Protein AF-A0A2H1W579-F1 (afdb_monomer_lite)

Organism: Spodoptera frugiperda (NCBI:txid7108)

Secondary structure (DSSP, 8-state):
---------------------------PPP----SHHHH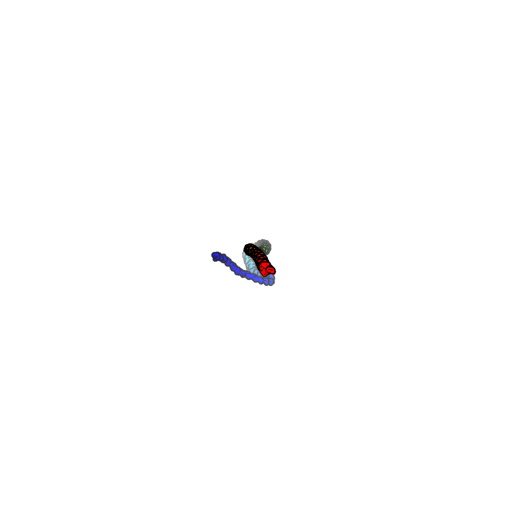HHHHHHHHHHHHHHHHHHT--SHHHHHHHHHHHHHHHHHHHHHHHHHHHHHHHHHHHHHHHHHHHHHHHHHHHHHHHHHHHHHHHHHHHHHHHHHHHHHHHHHHHHHHHHHHHHHHHHHHHHHHHHHHHHHHHHHHHHHHHHHHHHHHHHHHHHHHHHHHHHHHHHHHHHHHHHHHHHHHHHHHHHHHHHHHHHHHHHHHHHHHHHHHHHHHHHHHHHHHHHHHS--

Structure (mmCIF, N/CA/C/O backbone):
data_AF-A0A2H1W579-F1
#
_entry.id   AF-A0A2H1W579-F1
#
loop_
_atom_site.group_PDB
_atom_site.id
_atom_site.type_symbol
_atom_site.label_atom_id
_atom_site.label_alt_id
_atom_site.label_comp_id
_atom_site.label_asym_id
_atom_site.label_entity_id
_atom_site.label_seq_id
_atom_site.pdbx_PDB_ins_code
_atom_site.Cartn_x
_atom_site.Cartn_y
_atom_site.Cartn_z
_atom_site.occupancy
_atom_site.B_iso_or_equiv
_atom_site.auth_seq_id
_atom_site.auth_comp_id
_atom_site.auth_asym_id
_atom_site.auth_atom_id
_atom_site.pdbx_PDB_model_num
ATOM 1 N N . MET A 1 1 ? 5.895 -26.691 13.516 1.00 46.12 1 MET A N 1
ATOM 2 C CA . MET A 1 1 ? 5.766 -26.825 14.981 1.00 46.12 1 MET A CA 1
ATOM 3 C C . MET A 1 1 ? 4.616 -25.932 15.378 1.00 46.12 1 MET A C 1
ATOM 5 O O . MET A 1 1 ? 4.763 -24.720 15.393 1.00 46.12 1 MET A O 1
ATOM 9 N N . GLU A 1 2 ? 3.458 -26.553 15.526 1.00 40.16 2 GLU A N 1
ATOM 10 C CA . GLU A 1 2 ? 2.136 -25.946 15.650 1.00 40.16 2 GLU A CA 1
ATOM 11 C C . GLU A 1 2 ? 1.449 -26.709 16.790 1.00 40.16 2 GLU A C 1
ATOM 13 O O . GLU A 1 2 ? 1.439 -27.938 16.752 1.00 40.16 2 GLU A O 1
ATOM 18 N N . ALA A 1 3 ? 0.979 -26.003 17.820 1.00 37.59 3 ALA A N 1
ATOM 19 C CA . ALA A 1 3 ? 0.009 -26.454 18.830 1.00 37.59 3 ALA A CA 1
ATOM 20 C C . ALA A 1 3 ? -0.290 -25.231 19.723 1.00 37.59 3 ALA A C 1
ATOM 22 O O . ALA A 1 3 ? 0.596 -24.749 20.421 1.00 37.59 3 ALA A O 1
ATOM 23 N N . ALA A 1 4 ? -1.390 -24.511 19.501 1.00 37.22 4 ALA A N 1
ATOM 24 C CA . ALA A 1 4 ? -2.755 -24.826 19.939 1.00 37.22 4 ALA A CA 1
ATOM 25 C C . ALA A 1 4 ? -2.957 -24.551 21.442 1.00 37.22 4 ALA A C 1
ATOM 27 O O . ALA A 1 4 ? -2.645 -25.369 22.300 1.00 37.22 4 ALA A O 1
ATOM 28 N N . THR A 1 5 ? -3.491 -23.364 21.731 1.00 38.09 5 THR A N 1
ATOM 29 C CA . THR A 1 5 ? -4.162 -23.017 22.985 1.00 38.09 5 THR A CA 1
ATOM 30 C C . THR A 1 5 ? -5.629 -23.430 22.876 1.00 38.09 5 THR A C 1
ATOM 32 O O . THR A 1 5 ? -6.364 -22.849 22.076 1.00 38.09 5 THR A O 1
ATOM 35 N N . GLU A 1 6 ? -6.057 -24.405 23.672 1.00 39.19 6 GLU A N 1
ATOM 36 C CA . GLU A 1 6 ? -7.469 -24.644 23.976 1.00 39.19 6 GLU A CA 1
ATOM 37 C C . GLU A 1 6 ? -7.784 -23.976 25.312 1.00 39.19 6 GLU A C 1
ATOM 39 O O . GLU A 1 6 ? -7.191 -24.324 26.329 1.00 39.19 6 GLU A O 1
ATOM 44 N N . ASP A 1 7 ? -8.738 -23.047 25.323 1.00 37.66 7 ASP A N 1
ATOM 45 C CA . ASP A 1 7 ? -9.542 -22.843 26.520 1.00 37.66 7 ASP A CA 1
ATOM 46 C C . ASP A 1 7 ? -10.994 -22.590 26.116 1.00 37.66 7 ASP A C 1
ATOM 48 O O . ASP A 1 7 ? -11.330 -21.684 25.350 1.00 37.66 7 ASP A O 1
ATOM 52 N N . THR A 1 8 ? -11.837 -23.506 26.574 1.00 35.16 8 THR A N 1
ATOM 53 C CA . THR A 1 8 ? -13.248 -23.651 26.234 1.00 35.16 8 THR A CA 1
ATOM 54 C C . THR A 1 8 ? -14.057 -23.051 27.366 1.00 35.16 8 THR A C 1
ATOM 56 O O . THR A 1 8 ? -14.014 -23.588 28.469 1.00 35.16 8 THR A O 1
ATOM 59 N N . GLN A 1 9 ? -14.886 -22.036 27.110 1.00 36.66 9 GLN A N 1
ATOM 60 C CA . GLN A 1 9 ? -16.018 -21.756 27.993 1.00 36.66 9 GLN A CA 1
ATOM 61 C C . GLN A 1 9 ? -17.276 -21.376 27.212 1.00 36.66 9 GLN A C 1
ATOM 63 O O . GLN A 1 9 ? -17.307 -20.456 26.401 1.00 36.66 9 GLN A O 1
ATOM 68 N N . LYS A 1 10 ? -18.295 -22.197 27.474 1.00 36.81 10 LYS A N 1
ATOM 69 C CA . LYS A 1 10 ? -19.636 -22.238 26.905 1.00 36.81 10 LYS A CA 1
ATOM 70 C C . LYS A 1 10 ? -20.437 -20.997 27.294 1.00 36.81 10 LYS A C 1
ATOM 72 O O . LYS A 1 10 ? -20.625 -20.732 28.478 1.00 36.81 10 LYS A O 1
ATOM 77 N N . GLU A 1 11 ? -20.998 -20.327 26.295 1.00 32.47 11 GLU A N 1
ATOM 78 C CA . GLU A 1 11 ? -22.211 -19.532 26.456 1.00 32.47 11 GLU A CA 1
ATOM 79 C C . GLU A 1 11 ? -23.406 -20.474 26.632 1.00 32.47 11 GLU A C 1
ATOM 81 O O . GLU A 1 11 ? -23.672 -21.338 25.796 1.00 32.47 11 GLU A O 1
ATOM 86 N N . SER A 1 12 ? -24.154 -20.282 27.712 1.00 34.06 12 SER A N 1
ATOM 87 C CA . SER A 1 12 ? -25.539 -20.729 27.805 1.00 34.06 12 SER A CA 1
ATOM 88 C C . SER A 1 12 ? -26.385 -19.557 28.283 1.00 34.06 12 SER A C 1
ATOM 90 O O . SER A 1 12 ? -26.249 -19.063 29.399 1.00 34.06 12 SER A O 1
ATOM 92 N N . THR A 1 13 ? -27.209 -19.119 27.344 1.00 34.19 13 THR A N 1
ATOM 93 C CA . THR A 1 13 ? -28.259 -18.107 27.361 1.00 34.19 13 THR A CA 1
ATOM 94 C C . THR A 1 13 ? -29.230 -18.241 28.534 1.00 34.19 13 THR A C 1
ATOM 96 O O . THR A 1 13 ? -29.918 -19.255 28.645 1.00 34.19 13 THR A O 1
ATOM 99 N N . GLU A 1 14 ? -29.374 -17.180 29.333 1.00 31.66 14 GLU A N 1
ATOM 100 C CA . GLU A 1 14 ? -30.555 -16.972 30.174 1.00 31.66 14 GLU A CA 1
ATOM 101 C C . GLU A 1 14 ? -31.573 -16.088 29.447 1.00 31.66 14 GLU A C 1
ATOM 103 O O . GLU A 1 14 ? -31.332 -14.935 29.089 1.00 31.66 14 GLU A O 1
ATOM 108 N N . ASN A 1 15 ? -32.724 -16.705 29.218 1.00 33.88 15 ASN A N 1
ATOM 109 C CA . ASN A 1 15 ? -33.936 -16.165 28.641 1.00 33.88 15 ASN A CA 1
ATOM 110 C C . ASN A 1 15 ? -34.709 -15.425 29.748 1.00 33.88 15 ASN A C 1
ATOM 112 O O . ASN A 1 15 ? -35.209 -16.072 30.666 1.00 33.88 15 ASN A O 1
ATOM 116 N N . VAL A 1 16 ? -34.820 -14.092 29.687 1.00 34.09 16 VAL A N 1
ATOM 117 C CA . VAL A 1 16 ? -35.705 -13.332 30.589 1.00 34.09 16 VAL A CA 1
ATOM 118 C C . VAL A 1 16 ? -36.855 -12.750 29.784 1.00 34.09 16 VAL A C 1
ATOM 120 O O . VAL A 1 16 ? -36.764 -11.720 29.119 1.00 34.09 16 VAL A O 1
ATOM 123 N N . GLN A 1 17 ? -37.951 -13.489 29.859 1.00 34.62 17 GLN A N 1
ATOM 124 C CA . GLN A 1 17 ? -39.252 -13.176 29.312 1.00 34.62 17 GLN A CA 1
ATOM 125 C C . GLN A 1 17 ? -39.859 -12.007 30.097 1.00 34.62 17 GLN A C 1
ATOM 127 O O . GLN A 1 17 ? -40.017 -12.057 31.316 1.00 34.62 17 GLN A O 1
ATOM 132 N N . SER A 1 18 ? -40.175 -10.935 29.375 1.00 35.50 18 SER A N 1
ATOM 133 C CA . SER A 1 18 ? -40.941 -9.802 29.884 1.00 35.50 18 SER A CA 1
ATOM 134 C C . SER A 1 18 ? -42.389 -10.230 30.100 1.00 35.50 18 SER A C 1
ATOM 136 O O . SER A 1 18 ? -43.051 -10.607 29.138 1.00 35.50 18 SER A O 1
ATOM 138 N N . ASN A 1 19 ? -42.891 -10.128 31.331 1.00 31.34 19 ASN A N 1
ATOM 139 C CA . ASN A 1 19 ? -44.324 -10.165 31.611 1.00 31.34 19 ASN A CA 1
ATOM 140 C C . ASN A 1 19 ? -44.716 -8.926 32.418 1.00 31.34 19 ASN A C 1
ATOM 142 O O . ASN A 1 19 ? -44.477 -8.827 33.621 1.00 31.34 19 ASN A O 1
ATOM 146 N N . ASN A 1 20 ? -45.331 -7.983 31.705 1.00 34.28 20 ASN A N 1
ATOM 147 C CA . ASN A 1 20 ? -46.179 -6.948 32.269 1.00 34.28 20 ASN A CA 1
ATOM 148 C C . ASN A 1 20 ? -47.511 -7.581 32.675 1.00 34.28 20 ASN A C 1
ATOM 150 O O . ASN A 1 20 ? -48.227 -8.103 31.824 1.00 34.28 20 ASN A O 1
ATOM 154 N N . THR A 1 21 ? -47.884 -7.425 33.941 1.00 32.12 21 THR A N 1
ATOM 155 C CA . THR A 1 21 ? -49.283 -7.522 34.364 1.00 32.12 21 THR A CA 1
ATOM 156 C C . THR A 1 21 ? -49.550 -6.391 35.345 1.00 32.12 21 THR A C 1
ATOM 158 O O . THR A 1 21 ? -48.992 -6.350 36.439 1.00 32.12 21 THR A O 1
ATOM 161 N N . ALA A 1 22 ? -50.349 -5.429 34.888 1.00 37.47 22 ALA A N 1
ATOM 162 C CA . ALA A 1 22 ? -51.037 -4.455 35.719 1.00 37.47 22 ALA A CA 1
ATOM 163 C C . ALA A 1 22 ? -52.329 -5.080 36.267 1.00 37.47 22 ALA A C 1
ATOM 165 O O . ALA A 1 22 ? -52.840 -6.026 35.670 1.00 37.47 22 ALA A O 1
ATOM 166 N N . THR A 1 23 ? -52.872 -4.465 37.327 1.00 32.16 23 THR A N 1
ATOM 167 C CA . THR A 1 23 ? -54.010 -4.888 38.181 1.00 32.16 23 THR A CA 1
ATOM 168 C C . THR A 1 23 ? -53.565 -5.926 39.224 1.00 32.16 23 THR A C 1
ATOM 170 O O . THR A 1 23 ? -52.876 -6.873 38.890 1.00 32.16 23 THR A O 1
ATOM 173 N N . GLU A 1 24 ? -53.772 -5.771 40.532 1.00 31.27 24 GLU A N 1
ATOM 174 C CA . GLU A 1 24 ? -54.966 -5.302 41.229 1.00 31.27 24 GLU A CA 1
ATOM 175 C C . GLU A 1 24 ? -54.633 -5.017 42.715 1.00 31.27 24 GLU A C 1
ATOM 177 O O . GLU A 1 24 ? -53.752 -5.641 43.301 1.00 31.27 24 GLU A O 1
ATOM 182 N N . SER A 1 25 ? -55.353 -4.056 43.301 1.00 30.95 25 SER A N 1
ATOM 183 C CA . SER A 1 25 ? -55.754 -3.942 44.717 1.00 30.95 25 SER A CA 1
ATOM 184 C C . SER A 1 25 ? -54.823 -4.437 45.841 1.00 30.95 25 SER A C 1
ATOM 186 O O . SER A 1 25 ? -54.630 -5.626 46.081 1.00 30.95 25 SER A O 1
ATOM 188 N N . THR A 1 26 ? -54.422 -3.482 46.679 1.00 40.16 26 THR A N 1
ATOM 189 C CA . THR A 1 26 ? -54.069 -3.655 48.097 1.00 40.16 26 THR A CA 1
ATOM 190 C C . THR A 1 26 ? -54.918 -4.715 48.825 1.00 40.16 26 THR A C 1
ATOM 192 O O . THR A 1 26 ? -56.132 -4.521 48.934 1.00 40.16 26 THR A O 1
ATOM 195 N N . PRO A 1 27 ? -54.326 -5.758 49.441 1.00 35.12 27 PRO A N 1
ATOM 196 C CA . PRO A 1 27 ? -55.015 -6.545 50.447 1.00 35.12 27 PRO A CA 1
ATOM 197 C C . PRO A 1 27 ? -54.809 -5.886 51.812 1.00 35.12 27 PRO A C 1
ATOM 199 O O . PRO A 1 27 ? -53.825 -6.109 52.518 1.00 35.12 27 PRO A O 1
ATOM 202 N N . THR A 1 28 ? -55.772 -5.053 52.189 1.00 41.78 28 THR A N 1
ATOM 203 C CA . THR A 1 28 ? -56.072 -4.768 53.594 1.00 41.78 28 THR A CA 1
ATOM 204 C C . THR A 1 28 ? -56.441 -6.106 54.262 1.00 41.78 28 THR A C 1
ATOM 206 O O . THR A 1 28 ? -57.243 -6.850 53.697 1.00 41.78 28 THR A O 1
ATOM 209 N N . PRO A 1 29 ? -55.874 -6.473 55.425 1.00 43.50 29 PRO A N 1
ATOM 210 C CA . PRO A 1 29 ? -56.073 -7.806 55.996 1.00 43.50 29 PRO A CA 1
ATOM 211 C C . PRO A 1 29 ? -57.538 -8.029 56.427 1.00 43.50 29 PRO A C 1
ATOM 213 O O . PRO A 1 29 ? -58.103 -7.157 57.095 1.00 43.50 29 PRO A O 1
ATOM 216 N N . PRO A 1 30 ? -58.160 -9.189 56.123 1.00 40.03 30 PRO A N 1
ATOM 217 C CA . PRO A 1 30 ? -59.501 -9.509 56.601 1.00 40.03 30 PRO A CA 1
ATOM 218 C C . PRO A 1 30 ? -59.547 -9.645 58.128 1.00 40.03 30 PRO A C 1
ATOM 220 O O . PRO A 1 30 ? -58.931 -10.521 58.738 1.00 40.03 30 PRO A O 1
ATOM 223 N N . LEU A 1 31 ? -60.330 -8.768 58.753 1.00 50.97 31 LEU A N 1
ATOM 224 C CA . LEU A 1 31 ? -60.750 -8.831 60.149 1.00 50.97 31 LEU A CA 1
ATOM 225 C C . LEU A 1 31 ? -61.794 -9.946 60.350 1.00 50.97 31 LEU A C 1
ATOM 227 O O . LEU A 1 31 ? -62.951 -9.659 60.635 1.00 50.97 31 LEU A O 1
ATOM 231 N N . GLU A 1 32 ? -61.404 -11.217 60.277 1.00 49.41 32 GLU A N 1
ATOM 232 C CA . GLU A 1 32 ? -62.298 -12.340 60.614 1.00 49.41 32 GLU A CA 1
ATOM 233 C C . GLU A 1 32 ? -61.685 -13.307 61.634 1.00 49.41 32 GLU A C 1
ATOM 235 O O . GLU A 1 32 ? -61.516 -14.491 61.389 1.00 49.41 32 GLU A O 1
ATOM 240 N N . VAL A 1 33 ? -61.393 -12.823 62.848 1.00 49.56 33 VAL A N 1
ATOM 241 C CA . VAL A 1 33 ? -61.229 -13.700 64.028 1.00 49.56 33 VAL A CA 1
ATOM 242 C C . VAL A 1 33 ? -61.759 -12.999 65.285 1.00 49.56 33 VAL A C 1
ATOM 244 O O . VAL A 1 33 ? -60.993 -12.556 66.143 1.00 49.56 33 VAL A O 1
ATOM 247 N N . LYS A 1 34 ? -63.084 -12.842 65.423 1.00 51.97 34 LYS A N 1
ATOM 248 C CA . LYS A 1 34 ? -63.678 -12.249 66.648 1.00 51.97 34 LYS A CA 1
ATOM 249 C C . LYS A 1 34 ? -64.779 -13.056 67.343 1.00 51.97 34 LYS A C 1
ATOM 251 O O . LYS A 1 34 ? -65.056 -12.744 68.498 1.00 51.97 34 LYS A O 1
ATOM 256 N N . LYS A 1 35 ? -65.358 -14.105 66.738 1.00 50.53 35 LYS A N 1
ATOM 257 C CA . LYS A 1 35 ? -66.406 -14.905 67.412 1.00 50.53 35 LYS A CA 1
ATOM 258 C C . LYS A 1 35 ? -65.844 -15.943 68.401 1.00 50.53 35 LYS A C 1
ATOM 260 O O . LYS A 1 35 ? -66.185 -15.873 69.575 1.00 50.53 35 LYS A O 1
ATOM 265 N N . GLY A 1 36 ? -64.899 -16.802 68.001 1.00 54.28 36 GLY A N 1
ATOM 266 C CA . GLY A 1 36 ? -64.360 -17.855 68.890 1.00 54.28 36 GLY A CA 1
ATOM 267 C C . GLY A 1 36 ? -63.570 -17.343 70.108 1.00 54.28 36 GLY A C 1
ATOM 268 O O . GLY A 1 36 ? -63.693 -17.867 71.207 1.00 54.28 36 GLY A O 1
ATOM 269 N N . LYS A 1 37 ? -62.820 -16.244 69.954 1.00 54.03 37 LYS A N 1
ATOM 270 C CA . LYS A 1 37 ? -62.030 -15.628 71.041 1.00 54.03 37 LYS A CA 1
ATOM 271 C C . LYS A 1 37 ? -62.859 -14.870 72.087 1.00 54.03 37 LYS A C 1
ATOM 273 O O . LYS A 1 37 ? -62.289 -14.456 73.097 1.00 54.03 37 LYS A O 1
ATOM 278 N N . ARG A 1 38 ? -64.134 -14.576 71.808 1.00 57.16 38 ARG A N 1
ATOM 279 C CA . ARG A 1 38 ? -65.041 -13.896 72.751 1.00 57.16 38 ARG A CA 1
ATOM 280 C C . ARG A 1 38 ? -65.726 -14.897 73.670 1.00 57.16 38 ARG A C 1
ATOM 282 O O . ARG A 1 38 ? -65.760 -14.659 74.868 1.00 57.16 38 ARG A O 1
ATOM 289 N N . ASP A 1 39 ? -66.192 -16.008 73.110 1.00 61.81 39 ASP A N 1
ATOM 290 C CA . ASP A 1 39 ? -66.865 -17.072 73.861 1.00 61.81 39 ASP A CA 1
ATOM 291 C C . ASP A 1 39 ? -65.900 -17.748 74.860 1.00 61.81 39 ASP A C 1
ATOM 293 O O . ASP A 1 39 ? -66.201 -17.882 76.042 1.00 61.81 39 ASP A O 1
ATOM 297 N N . ASP A 1 40 ? -64.660 -18.029 74.439 1.00 66.94 40 ASP A N 1
ATOM 298 C CA . ASP A 1 40 ? -63.615 -18.589 75.316 1.00 66.94 40 ASP A CA 1
ATOM 299 C C . ASP A 1 40 ? -63.177 -17.628 76.444 1.00 66.94 40 ASP A C 1
ATOM 301 O O . ASP A 1 40 ? -62.897 -18.041 77.569 1.00 66.94 40 ASP A O 1
ATOM 305 N N . ARG A 1 41 ? -63.187 -16.313 76.179 1.00 68.25 41 ARG A N 1
ATOM 306 C CA . ARG A 1 41 ? -62.942 -15.295 77.214 1.00 68.25 41 ARG A CA 1
ATOM 307 C C . ARG A 1 41 ? -64.085 -15.220 78.219 1.00 68.25 41 ARG A C 1
ATOM 309 O O . ARG A 1 41 ? -63.810 -15.272 79.409 1.00 68.25 41 ARG A O 1
ATOM 316 N N . SER A 1 42 ? -65.330 -15.209 77.744 1.00 71.69 42 SER A N 1
ATOM 317 C CA . SER A 1 42 ? -66.521 -15.208 78.602 1.00 71.69 42 SER A CA 1
ATOM 318 C C . SER A 1 42 ? -66.524 -16.408 79.547 1.00 71.69 42 SER A C 1
ATOM 320 O O . SER A 1 42 ? -66.643 -16.239 80.752 1.00 71.69 42 SER A O 1
ATOM 322 N N . ARG A 1 43 ? -66.259 -17.616 79.029 1.00 76.00 43 ARG A N 1
ATOM 323 C CA . ARG A 1 43 ? -66.186 -18.837 79.850 1.00 76.00 43 ARG A CA 1
ATOM 324 C C . ARG A 1 43 ? -65.065 -18.804 80.890 1.00 76.00 43 ARG A C 1
ATOM 326 O O . ARG A 1 43 ? -65.182 -19.428 81.944 1.00 76.00 43 ARG A O 1
ATOM 333 N N . ARG A 1 44 ? -63.947 -18.138 80.595 1.00 76.06 44 ARG A N 1
ATOM 334 C CA . ARG A 1 44 ? -62.834 -17.967 81.540 1.00 76.06 44 ARG A CA 1
ATOM 335 C C . ARG A 1 44 ? -63.165 -16.931 82.611 1.00 76.06 44 ARG A C 1
ATOM 337 O O . ARG A 1 44 ? -62.840 -17.154 83.774 1.00 76.06 44 ARG A O 1
ATOM 344 N N . ASP A 1 45 ? -63.822 -15.846 82.221 1.00 81.06 45 ASP A N 1
ATOM 345 C CA . ASP A 1 45 ? -64.301 -14.808 83.129 1.00 81.06 45 ASP A CA 1
ATOM 346 C C . ASP A 1 45 ? -65.356 -15.386 84.087 1.00 81.06 45 ASP A C 1
ATOM 348 O O . ASP A 1 45 ? -65.228 -15.210 85.297 1.00 81.06 45 ASP A O 1
ATOM 352 N N . ASP A 1 46 ? -66.285 -16.206 83.587 1.00 83.75 46 ASP A N 1
ATOM 353 C CA . ASP A 1 46 ? -67.291 -16.913 84.394 1.00 83.75 46 ASP A CA 1
ATOM 354 C C . ASP A 1 46 ? -66.648 -17.856 85.427 1.00 83.75 46 ASP A C 1
ATOM 356 O O . ASP A 1 46 ? -67.007 -17.837 86.606 1.00 83.75 46 ASP A O 1
ATOM 360 N N . LYS A 1 47 ? -65.629 -18.631 85.027 1.00 87.50 47 LYS A N 1
ATOM 361 C CA . LYS A 1 47 ? -64.862 -19.495 85.948 1.00 87.50 47 LYS A CA 1
ATOM 362 C C . LYS A 1 47 ? -64.105 -18.697 87.013 1.00 87.50 47 LYS A C 1
ATOM 364 O O . LYS A 1 47 ? -64.046 -19.117 88.168 1.00 87.50 47 LYS A O 1
ATOM 369 N N . ASN A 1 48 ? -63.527 -17.555 86.641 1.00 85.62 48 ASN A N 1
ATOM 370 C CA . ASN A 1 48 ? -62.819 -16.678 87.575 1.00 85.62 48 ASN A CA 1
ATOM 371 C C . ASN A 1 48 ? -63.785 -16.043 88.589 1.00 85.62 48 ASN A C 1
ATOM 373 O O . ASN A 1 48 ? -63.456 -15.947 89.773 1.00 85.62 48 ASN A O 1
ATOM 377 N N . VAL A 1 49 ? -64.981 -15.647 88.140 1.00 85.62 49 VAL A N 1
ATOM 378 C CA . VAL A 1 49 ? -66.055 -15.130 88.998 1.00 85.62 49 VAL A CA 1
ATOM 379 C C . VAL A 1 49 ? -66.533 -16.215 89.961 1.00 85.62 49 VAL A C 1
ATOM 381 O O . VAL A 1 49 ? -66.611 -15.967 91.164 1.00 85.62 49 VAL A O 1
ATOM 384 N N . GLU A 1 50 ? -66.770 -17.436 89.478 1.00 87.56 50 GLU A N 1
ATOM 385 C CA . GLU A 1 50 ? -67.182 -18.562 90.322 1.00 87.56 50 GLU A CA 1
ATOM 386 C C . GLU A 1 50 ? -66.126 -18.895 91.394 1.00 87.56 50 GLU A C 1
ATOM 388 O O . GLU A 1 50 ? -66.457 -19.102 92.564 1.00 87.56 50 GLU A O 1
ATOM 393 N N . GLN A 1 51 ? -64.840 -18.891 91.028 1.00 87.12 51 GLN A N 1
ATOM 394 C CA . GLN A 1 51 ? -63.735 -19.101 91.965 1.00 87.12 51 GLN A CA 1
ATOM 395 C C . GLN A 1 51 ? -63.651 -17.987 93.020 1.00 87.12 51 GLN A C 1
ATOM 397 O O . GLN A 1 51 ? -63.444 -18.272 94.200 1.00 87.12 51 GLN A O 1
ATOM 402 N N . PHE A 1 52 ? -63.849 -16.728 92.623 1.00 88.31 52 PHE A N 1
ATOM 403 C CA . PHE A 1 52 ? -63.844 -15.597 93.548 1.00 88.31 52 PHE A CA 1
ATOM 404 C C . PHE A 1 52 ? -65.023 -15.646 94.530 1.00 88.31 52 PHE A C 1
ATOM 406 O O . PHE A 1 52 ? -64.833 -15.454 95.732 1.00 88.31 52 PHE A O 1
ATOM 413 N N . MET A 1 53 ? -66.219 -15.992 94.046 1.00 88.31 53 MET A N 1
ATOM 414 C CA . MET A 1 53 ? -67.408 -16.174 94.883 1.00 88.31 53 MET A CA 1
ATOM 415 C C . MET A 1 53 ? -67.230 -17.311 95.898 1.00 88.31 53 MET A C 1
ATOM 417 O O . MET A 1 53 ? -67.608 -17.158 97.060 1.00 88.31 53 MET A O 1
ATOM 421 N N . LYS A 1 54 ? -66.581 -18.422 95.512 1.00 88.31 54 LYS A N 1
ATOM 422 C CA . LYS A 1 54 ? -66.208 -19.504 96.445 1.00 88.31 54 LYS A CA 1
ATOM 423 C C . LYS A 1 54 ? -65.280 -19.007 97.561 1.00 88.31 54 LYS A C 1
ATOM 425 O O . LYS A 1 54 ? -65.529 -19.319 98.722 1.00 88.31 54 LYS A O 1
ATOM 430 N N . SER A 1 55 ? -64.273 -18.187 97.243 1.00 86.69 55 SER A N 1
ATOM 431 C CA . SER A 1 55 ? -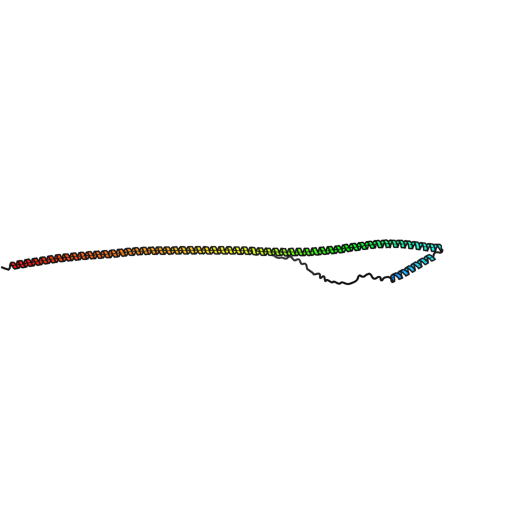63.377 -17.581 98.244 1.00 86.69 55 SER A CA 1
ATOM 432 C C . SER A 1 55 ? -64.058 -16.548 99.150 1.00 86.69 55 SER A C 1
ATOM 434 O O . SER A 1 55 ? -63.632 -16.363 100.285 1.00 86.69 55 SER A O 1
ATOM 436 N N . LEU A 1 56 ? -65.110 -15.870 98.682 1.00 85.75 56 LEU A N 1
ATOM 437 C CA . LEU A 1 56 ? -65.900 -14.951 99.512 1.00 85.75 56 LEU A CA 1
ATOM 438 C C . LEU A 1 56 ? -66.818 -15.695 100.487 1.00 85.75 56 LEU A C 1
ATOM 440 O O . LEU A 1 56 ? -67.006 -15.250 101.617 1.00 85.75 56 LEU A O 1
ATOM 444 N N . ASN A 1 57 ? -67.381 -16.830 100.072 1.00 86.62 57 ASN A N 1
ATOM 445 C CA . ASN A 1 57 ? -68.276 -17.634 100.906 1.00 86.62 57 ASN A CA 1
ATOM 446 C C . ASN A 1 57 ? -67.560 -18.337 102.070 1.00 86.62 57 ASN A C 1
ATOM 448 O O . ASN A 1 57 ? -68.206 -18.635 103.069 1.00 86.62 57 ASN A O 1
ATOM 452 N N . SER A 1 58 ? -66.243 -18.553 101.978 1.00 83.50 58 SER A N 1
ATOM 453 C CA . SER A 1 58 ? -65.426 -19.119 103.062 1.00 83.50 58 SER A CA 1
ATOM 454 C C . SER A 1 58 ? -65.055 -18.121 104.167 1.00 83.50 58 SER A C 1
ATOM 456 O O . SER A 1 58 ? -64.395 -18.499 105.129 1.00 83.50 58 SER A O 1
ATOM 458 N N . VAL A 1 59 ? -65.441 -16.849 104.034 1.00 86.19 59 VAL A N 1
ATOM 459 C CA . VAL A 1 59 ? -65.153 -15.797 105.017 1.00 86.19 59 VAL A CA 1
ATOM 460 C C . VAL A 1 59 ? -66.394 -15.572 105.897 1.00 86.19 59 VAL A C 1
ATOM 462 O O . VAL A 1 59 ? -67.470 -15.323 105.351 1.00 86.19 59 VAL A O 1
ATOM 465 N N . PRO A 1 60 ? -66.302 -15.671 107.235 1.00 77.50 60 PRO A N 1
ATOM 466 C CA . PRO A 1 60 ? -67.476 -15.702 108.111 1.00 77.50 60 PRO A CA 1
ATOM 467 C C . PRO A 1 60 ? -68.084 -14.321 108.393 1.00 77.50 60 PRO A C 1
ATOM 469 O O . PRO A 1 60 ? -69.295 -14.228 108.592 1.00 77.50 60 PRO A O 1
ATOM 472 N N . THR A 1 61 ? -67.290 -13.245 108.378 1.00 86.75 61 THR A N 1
ATOM 473 C CA . THR A 1 61 ? -67.770 -11.894 108.712 1.00 86.75 61 THR A CA 1
ATOM 474 C C . THR A 1 61 ? -67.961 -11.014 107.474 1.00 86.75 61 THR A C 1
ATOM 476 O O . THR A 1 61 ? -67.235 -11.112 106.481 1.00 86.75 61 THR A O 1
ATOM 479 N N . LEU A 1 62 ? -68.961 -10.127 107.519 1.00 84.50 62 LEU A N 1
ATOM 480 C CA . LEU A 1 62 ? -69.245 -9.194 106.423 1.00 84.50 62 LEU A CA 1
ATOM 481 C C . LEU A 1 62 ? -68.080 -8.215 106.190 1.00 84.50 62 LEU A C 1
ATOM 483 O O . LEU A 1 62 ? -67.772 -7.873 105.049 1.00 84.50 62 LEU A O 1
ATOM 487 N N . GLU A 1 63 ? -67.408 -7.810 107.266 1.00 85.38 63 GLU A N 1
ATOM 488 C CA . GLU A 1 63 ? -66.286 -6.872 107.238 1.00 85.38 63 GLU A CA 1
ATOM 489 C C . GLU A 1 63 ? -65.040 -7.471 106.561 1.00 85.38 63 GLU A C 1
ATOM 491 O O . GLU A 1 63 ? -64.406 -6.824 105.724 1.00 85.38 63 GLU A O 1
ATOM 496 N N . GLU A 1 64 ? -64.740 -8.750 106.804 1.00 85.94 64 GLU A N 1
ATOM 497 C CA . GLU A 1 64 ? -63.651 -9.455 106.119 1.00 85.94 64 GLU A CA 1
ATOM 498 C C . GLU A 1 64 ? -63.971 -9.736 104.640 1.00 85.94 64 GLU A C 1
ATOM 500 O O . GLU A 1 64 ? -63.075 -9.636 103.795 1.00 85.94 64 GLU A O 1
ATOM 505 N N . LYS A 1 65 ? -65.237 -10.029 104.288 1.00 88.06 65 LYS A N 1
ATOM 506 C CA . LYS A 1 65 ? -65.671 -10.152 102.879 1.00 88.06 65 LYS A CA 1
ATOM 507 C C . LYS A 1 65 ? -65.460 -8.841 102.128 1.00 88.06 65 LYS A C 1
ATOM 509 O O . LYS A 1 65 ? -64.897 -8.849 101.032 1.00 88.06 65 LYS A O 1
ATOM 514 N N . LEU A 1 66 ? -65.857 -7.718 102.731 1.00 88.69 66 LEU A N 1
ATOM 515 C CA . LEU A 1 66 ? -65.638 -6.384 102.172 1.00 88.69 66 LEU A CA 1
ATOM 516 C C . LEU A 1 66 ? -64.139 -6.089 102.016 1.00 88.69 66 LEU A C 1
ATOM 518 O O . LEU A 1 66 ? -63.707 -5.655 100.950 1.00 88.69 66 LEU A O 1
ATOM 522 N N . SER A 1 67 ? -63.327 -6.407 103.030 1.00 89.38 67 SER A N 1
ATOM 523 C CA . SER A 1 67 ? -61.865 -6.274 102.972 1.00 89.38 67 SER A CA 1
ATOM 524 C C . SER A 1 67 ? -61.251 -7.077 101.817 1.00 89.38 67 SER A C 1
ATOM 526 O O . SER A 1 67 ? -60.390 -6.569 101.095 1.00 89.38 67 SER A O 1
ATOM 528 N N . LEU A 1 68 ? -61.714 -8.311 101.584 1.00 90.31 68 LEU A N 1
ATOM 529 C CA . LEU A 1 68 ? -61.236 -9.160 100.490 1.00 90.31 68 LEU A CA 1
ATOM 530 C C . LEU A 1 68 ? -61.611 -8.601 99.107 1.00 90.31 68 LEU A C 1
ATOM 532 O O . LEU A 1 68 ? -60.763 -8.593 98.209 1.00 90.31 68 LEU A O 1
ATOM 536 N N . VAL A 1 69 ? -62.838 -8.089 98.941 1.00 91.00 69 VAL A N 1
ATOM 537 C CA . VAL A 1 69 ? -63.273 -7.399 97.711 1.00 91.00 69 VAL A CA 1
ATOM 538 C C . VAL A 1 69 ? -62.423 -6.154 97.465 1.00 91.00 69 VAL A C 1
ATOM 540 O O . VAL A 1 69 ? -61.878 -6.000 96.372 1.00 91.00 69 VAL A O 1
ATOM 543 N N . CYS A 1 70 ? -62.230 -5.310 98.480 1.00 92.19 70 CYS A N 1
ATOM 544 C CA . CYS A 1 70 ? -61.388 -4.117 98.384 1.00 92.19 70 CYS A CA 1
ATOM 545 C C . CYS A 1 70 ? -59.943 -4.469 97.995 1.00 92.19 70 CYS A C 1
ATOM 547 O O . CYS A 1 70 ? -59.390 -3.856 97.084 1.00 92.19 70 CYS A O 1
ATOM 549 N N . LYS A 1 71 ? -59.343 -5.504 98.603 1.00 93.50 71 LYS A N 1
ATOM 550 C CA . LYS A 1 71 ? -57.993 -5.984 98.249 1.00 93.50 71 LYS A CA 1
ATOM 551 C C . LYS A 1 71 ? -57.904 -6.449 96.794 1.00 93.50 71 LYS A C 1
ATOM 553 O O . LYS A 1 71 ? -56.954 -6.096 96.100 1.00 93.50 71 LYS A O 1
ATOM 558 N N . LYS A 1 72 ? -58.885 -7.218 96.307 1.00 92.25 72 LYS A N 1
ATOM 559 C CA . LYS A 1 72 ? -58.916 -7.673 94.905 1.00 92.25 72 LYS A CA 1
ATOM 560 C C . LYS A 1 72 ? -59.146 -6.533 93.919 1.00 92.25 72 LYS A C 1
ATOM 562 O O . LYS A 1 72 ? -58.523 -6.531 92.856 1.00 92.25 72 LYS A O 1
ATOM 567 N N . TYR A 1 73 ? -59.980 -5.560 94.272 1.00 93.38 73 TYR A N 1
ATOM 568 C CA . TYR A 1 73 ? -60.179 -4.357 93.472 1.00 93.38 73 TYR A CA 1
ATOM 569 C C . TYR A 1 73 ? -58.883 -3.545 93.353 1.00 93.38 73 TYR A C 1
ATOM 571 O O . TYR A 1 73 ? -58.473 -3.226 92.239 1.00 93.38 73 TYR A O 1
ATOM 579 N N . VAL A 1 74 ? -58.192 -3.291 94.471 1.00 95.19 74 VAL A N 1
ATOM 580 C CA . VAL A 1 74 ? -56.899 -2.581 94.484 1.00 95.19 74 VAL A CA 1
ATOM 581 C C . VAL A 1 74 ? -55.853 -3.326 93.651 1.00 95.19 74 VAL A C 1
ATOM 583 O O . VAL A 1 74 ? -55.229 -2.718 92.785 1.00 95.19 74 VAL A O 1
ATOM 586 N N . GLN A 1 75 ? -55.728 -4.647 93.822 1.00 94.50 75 GLN A N 1
ATOM 587 C CA . GLN A 1 75 ? -54.816 -5.472 93.022 1.00 94.50 75 GLN A CA 1
ATOM 588 C C . GLN A 1 75 ? -55.107 -5.359 91.516 1.00 94.50 75 GLN A C 1
ATOM 590 O O . GLN A 1 75 ? -54.198 -5.147 90.717 1.00 94.50 75 GLN A O 1
ATOM 595 N N . THR A 1 76 ? -56.382 -5.447 91.126 1.00 93.06 76 THR A N 1
ATOM 596 C CA . THR A 1 76 ? -56.804 -5.335 89.720 1.00 93.06 76 THR A CA 1
ATOM 597 C C . THR A 1 76 ? -56.541 -3.934 89.166 1.00 93.06 76 THR A C 1
ATOM 599 O O . THR A 1 76 ? -56.113 -3.788 88.022 1.00 93.06 76 THR A O 1
ATOM 602 N N . ALA A 1 77 ? -56.764 -2.889 89.967 1.00 95.12 77 ALA A N 1
ATOM 603 C CA . ALA A 1 77 ? -56.460 -1.515 89.587 1.00 95.12 77 ALA A CA 1
ATOM 604 C C . ALA A 1 77 ? -54.954 -1.312 89.350 1.00 95.12 77 ALA A C 1
ATOM 606 O O . ALA A 1 77 ? -54.572 -0.666 88.373 1.00 95.12 77 ALA A O 1
ATOM 607 N N . ASP A 1 78 ? -54.095 -1.894 90.189 1.00 96.06 78 ASP A N 1
ATOM 608 C CA . ASP A 1 78 ? -52.642 -1.812 90.024 1.00 96.06 78 ASP A CA 1
ATOM 609 C C . ASP A 1 78 ? -52.133 -2.636 88.836 1.00 96.06 78 ASP A C 1
ATOM 611 O O . ASP A 1 78 ? -51.281 -2.160 88.081 1.00 96.06 78 ASP A O 1
ATOM 615 N N . ASP A 1 79 ? -52.693 -3.819 88.587 1.00 95.19 79 ASP A N 1
ATOM 616 C CA . ASP A 1 79 ? -52.365 -4.610 87.397 1.00 95.19 79 ASP A CA 1
ATOM 617 C C . ASP A 1 79 ? -52.840 -3.918 86.107 1.00 95.19 79 ASP A C 1
ATOM 619 O O . ASP A 1 79 ? -52.105 -3.892 85.116 1.00 95.19 79 ASP A O 1
ATOM 623 N N . ASN A 1 80 ? -53.992 -3.238 86.131 1.00 95.44 80 ASN A N 1
ATOM 624 C CA . ASN A 1 80 ? -54.436 -2.374 85.033 1.00 95.44 80 ASN A CA 1
ATOM 625 C C . ASN A 1 80 ? -53.473 -1.200 84.788 1.00 95.44 80 ASN A C 1
ATOM 627 O O . ASN A 1 80 ? -53.166 -0.902 83.631 1.00 95.44 80 ASN A O 1
ATOM 631 N N . LYS A 1 81 ? -52.946 -0.553 85.842 1.00 97.12 81 LYS A N 1
ATOM 632 C CA . LYS A 1 81 ? -51.913 0.495 85.701 1.00 97.12 81 LYS A CA 1
ATOM 633 C C . LYS A 1 81 ? -50.627 -0.059 85.077 1.00 97.12 81 LYS A C 1
ATOM 635 O O . LYS A 1 81 ? -50.068 0.581 84.185 1.00 97.12 81 LYS A O 1
ATOM 640 N N . LYS A 1 82 ? -50.171 -1.249 85.493 1.00 97.19 82 LYS A N 1
ATOM 641 C CA . LYS A 1 82 ? -48.997 -1.923 84.900 1.00 97.19 82 LYS A CA 1
ATOM 642 C C . LYS A 1 82 ? -49.228 -2.268 83.429 1.00 97.19 82 LYS A C 1
ATOM 644 O O . LYS A 1 82 ? -48.376 -1.973 82.597 1.00 97.19 82 LYS A O 1
ATOM 649 N N . MET A 1 83 ? -50.385 -2.834 83.086 1.00 96.38 83 MET A N 1
ATOM 650 C CA . MET A 1 83 ? -50.736 -3.143 81.695 1.00 96.38 83 MET A CA 1
ATOM 651 C C . MET A 1 83 ? -50.795 -1.882 80.832 1.00 96.38 83 MET A C 1
ATOM 653 O O . MET A 1 83 ? -50.218 -1.858 79.749 1.00 96.38 83 MET A O 1
ATOM 657 N N . GLN A 1 84 ? -51.402 -0.801 81.330 1.00 97.00 84 GLN A N 1
ATOM 658 C CA . GLN A 1 84 ? -51.374 0.507 80.668 1.00 97.00 84 GLN A CA 1
ATOM 659 C C . GLN A 1 84 ? -49.945 1.011 80.427 1.00 97.00 84 GLN A C 1
ATOM 661 O O . GLN A 1 84 ? -49.653 1.542 79.354 1.00 97.00 84 GLN A O 1
ATOM 666 N N . PHE A 1 85 ? -49.042 0.839 81.395 1.00 97.50 85 PHE A N 1
ATOM 667 C CA . PHE A 1 85 ? -47.632 1.188 81.231 1.00 97.50 85 PHE A CA 1
ATOM 668 C C . PHE A 1 85 ? -46.956 0.352 80.131 1.00 97.50 85 PHE A C 1
ATOM 670 O O . PHE A 1 85 ? -46.293 0.921 79.261 1.00 97.50 85 PHE A O 1
ATOM 677 N N . TYR A 1 86 ? -47.164 -0.968 80.114 1.00 97.62 86 TYR A N 1
ATOM 678 C CA . TYR A 1 86 ? -46.606 -1.848 79.082 1.00 97.62 86 TYR A CA 1
ATOM 679 C C . TYR A 1 86 ? -47.160 -1.560 77.687 1.00 97.62 86 TYR A C 1
ATOM 681 O O . TYR A 1 86 ? -46.388 -1.557 76.733 1.00 97.62 86 TYR A O 1
ATOM 689 N N . ILE A 1 87 ? -48.455 -1.254 77.562 1.00 97.50 87 ILE A N 1
ATOM 690 C CA . ILE A 1 87 ? -49.062 -0.833 76.292 1.00 97.50 87 ILE A CA 1
ATOM 691 C C . ILE A 1 87 ? -48.365 0.433 75.788 1.00 97.50 87 ILE A C 1
ATOM 693 O O . ILE A 1 87 ? -47.822 0.430 74.689 1.00 97.50 87 ILE A O 1
ATOM 697 N N . LYS A 1 88 ? -48.246 1.472 76.626 1.00 97.94 88 LYS A N 1
ATOM 698 C CA . LYS A 1 88 ? -47.549 2.716 76.250 1.00 97.94 88 LYS A CA 1
ATOM 699 C C . LYS A 1 88 ? -46.085 2.482 75.866 1.00 97.94 88 LYS A C 1
ATOM 701 O O . LYS A 1 88 ? -45.577 3.132 74.954 1.00 97.94 88 LYS A O 1
ATOM 706 N N . GLN A 1 89 ? -45.382 1.588 76.562 1.00 97.75 89 GLN A N 1
ATOM 707 C CA . GLN A 1 89 ? -44.001 1.230 76.228 1.00 97.75 89 GLN A CA 1
ATOM 708 C C . GLN A 1 89 ? -43.917 0.475 74.891 1.00 97.75 89 GLN A C 1
ATOM 710 O O . GLN A 1 89 ? -43.040 0.769 74.077 1.00 97.75 89 GLN A O 1
ATOM 715 N N . SER A 1 90 ? -44.832 -0.466 74.657 1.00 97.56 90 SER A N 1
ATOM 716 C CA . SER A 1 90 ? -44.936 -1.228 73.412 1.00 97.56 90 SER A CA 1
ATOM 717 C C . SER A 1 90 ? -45.260 -0.320 72.227 1.00 97.56 90 SER A C 1
ATOM 719 O O . SER A 1 90 ? -44.582 -0.401 71.208 1.00 97.56 90 SER A O 1
ATOM 721 N N . ASP A 1 91 ? -46.214 0.600 72.375 1.00 97.88 91 ASP A N 1
ATOM 722 C CA . ASP A 1 91 ? -46.599 1.555 71.331 1.00 97.88 91 ASP A CA 1
ATOM 723 C C . ASP A 1 91 ? -45.427 2.466 70.946 1.00 97.88 91 ASP A C 1
ATOM 725 O O . ASP A 1 91 ? -45.155 2.673 69.763 1.00 97.88 91 ASP A O 1
ATOM 729 N N . LYS A 1 92 ? -44.656 2.947 71.935 1.00 98.06 92 LYS A N 1
ATOM 730 C CA . LYS A 1 92 ? -43.420 3.704 71.679 1.00 98.06 92 LYS A CA 1
ATOM 731 C C . LYS A 1 92 ? -42.403 2.882 70.889 1.00 98.06 92 LYS A C 1
ATOM 733 O O . LYS A 1 92 ? -41.811 3.395 69.943 1.00 98.06 92 LYS A O 1
ATOM 738 N N . ARG A 1 93 ? -42.198 1.611 71.254 1.00 97.94 93 ARG A N 1
ATOM 739 C CA . ARG A 1 93 ? -41.284 0.713 70.530 1.00 97.94 93 ARG A CA 1
ATOM 740 C C . ARG A 1 93 ? -41.775 0.444 69.107 1.00 97.94 93 ARG A C 1
ATOM 742 O O . ARG A 1 93 ? -40.972 0.486 68.182 1.00 97.94 93 ARG A O 1
ATOM 749 N N . HIS A 1 94 ? -43.074 0.230 68.924 1.00 97.62 94 HIS A N 1
ATOM 750 C CA . HIS A 1 94 ? -43.680 0.028 67.612 1.00 97.62 94 HIS A CA 1
ATOM 751 C C . HIS A 1 94 ? -43.497 1.252 66.704 1.00 97.62 94 HIS A C 1
ATOM 753 O O . HIS A 1 94 ? -43.067 1.104 65.564 1.00 97.62 94 HIS A O 1
ATOM 759 N N . ALA A 1 95 ? -43.723 2.463 67.223 1.00 97.94 95 ALA A N 1
ATOM 760 C CA . ALA A 1 95 ? -43.505 3.701 66.478 1.00 97.94 95 ALA A CA 1
ATOM 761 C C . ALA A 1 95 ? -42.033 3.904 66.068 1.00 97.94 95 ALA A C 1
ATOM 763 O O . ALA A 1 95 ? -41.767 4.388 64.970 1.00 97.94 95 ALA A O 1
ATOM 764 N N . MET A 1 96 ? -41.072 3.522 66.921 1.00 98.00 96 MET A N 1
ATOM 765 C CA . MET A 1 96 ? -39.646 3.557 66.566 1.00 98.00 96 MET A CA 1
ATOM 766 C C . MET A 1 96 ? -39.314 2.564 65.446 1.00 98.00 96 MET A C 1
ATOM 768 O O . MET A 1 96 ? -38.682 2.953 64.468 1.00 98.00 96 MET A O 1
ATOM 772 N N . LEU A 1 97 ? -39.797 1.322 65.545 1.00 98.12 97 LEU A N 1
ATOM 773 C CA . LEU A 1 97 ? -39.571 0.293 64.524 1.00 98.12 97 LEU A CA 1
ATOM 774 C C . LEU A 1 97 ? -40.204 0.653 63.174 1.00 98.12 97 LEU A C 1
ATOM 776 O O . LEU A 1 97 ? -39.629 0.353 62.132 1.00 98.12 97 LEU A O 1
ATOM 780 N N . LEU A 1 98 ? -41.369 1.311 63.170 1.00 98.31 98 LEU A N 1
ATOM 781 C CA . LEU A 1 98 ? -41.984 1.803 61.934 1.00 98.31 98 LEU A CA 1
ATOM 782 C C . LEU A 1 98 ? -41.099 2.842 61.236 1.00 98.31 98 LEU A C 1
ATOM 784 O O . LEU A 1 98 ? -40.855 2.714 60.039 1.00 98.31 98 LEU A O 1
ATOM 788 N N . LYS A 1 99 ? -40.556 3.810 61.985 1.00 98.06 99 LYS A N 1
ATOM 789 C CA . LYS A 1 99 ? -39.629 4.810 61.433 1.00 98.06 99 LYS A CA 1
ATOM 790 C C . LYS A 1 99 ? -38.339 4.179 60.913 1.00 98.06 99 LYS A C 1
ATOM 792 O O . LYS A 1 99 ? -37.865 4.551 59.846 1.00 98.06 99 LYS A O 1
ATOM 797 N N . GLU A 1 100 ? -37.777 3.218 61.644 1.00 97.81 100 GLU A N 1
ATOM 798 C CA . GLU A 1 100 ? -36.576 2.494 61.214 1.00 97.81 100 GLU A CA 1
ATOM 799 C C . GLU A 1 100 ? -36.831 1.693 59.930 1.00 97.81 100 GLU A C 1
ATOM 801 O O . GLU A 1 100 ? -36.028 1.745 59.001 1.00 97.81 100 GLU A O 1
ATOM 806 N N . LYS A 1 101 ? -37.985 1.021 59.829 1.00 98.31 101 LYS A N 1
ATOM 807 C CA . LYS A 1 101 ? -38.403 0.320 58.610 1.00 98.31 101 LYS A CA 1
ATOM 808 C C . LYS A 1 101 ? -38.501 1.273 57.418 1.00 98.31 101 LYS A C 1
ATOM 810 O O . LYS A 1 101 ? -37.991 0.948 56.349 1.00 98.31 101 LYS A O 1
ATOM 815 N N . GLU A 1 102 ? -39.155 2.421 57.585 1.00 98.25 102 GLU A N 1
ATOM 816 C CA . GLU A 1 102 ? -39.277 3.431 56.526 1.00 98.25 102 GLU A CA 1
ATOM 817 C C . GLU A 1 102 ? -37.902 3.955 56.095 1.00 98.25 102 GLU A C 1
ATOM 819 O O . GLU A 1 102 ? -37.615 4.015 54.899 1.00 98.25 102 GLU A O 1
ATOM 824 N N . GLN A 1 103 ? -37.016 4.243 57.053 1.00 98.19 103 GLN A N 1
ATOM 825 C CA . GLN A 1 103 ? -35.648 4.677 56.770 1.00 98.19 103 GLN A CA 1
ATOM 826 C C . GLN A 1 103 ? -34.857 3.613 55.995 1.00 98.19 103 GLN A C 1
ATOM 828 O O . GLN A 1 103 ? -34.230 3.925 54.982 1.00 98.19 103 GLN A O 1
ATOM 833 N N . LEU A 1 104 ? -34.910 2.350 56.426 1.00 98.38 104 LEU A N 1
ATOM 834 C CA . LEU A 1 104 ? -34.250 1.240 55.732 1.00 98.38 104 LEU A CA 1
ATOM 835 C C . LEU A 1 104 ? -34.815 1.035 54.322 1.00 98.38 104 LEU A C 1
ATOM 837 O O . LEU A 1 104 ? -34.059 0.749 53.395 1.00 98.38 104 LEU A O 1
ATOM 841 N N . GLN A 1 105 ? -36.122 1.221 54.132 1.00 98.38 105 GLN A N 1
ATOM 842 C CA . GLN A 1 105 ? -36.755 1.119 52.819 1.00 98.38 105 GLN A CA 1
ATOM 843 C C . GLN A 1 105 ? -36.295 2.238 51.869 1.00 98.38 105 GLN A C 1
ATOM 845 O O . GLN A 1 105 ? -36.048 1.976 50.689 1.00 98.38 105 GLN A O 1
ATOM 850 N N . LEU A 1 106 ? -36.123 3.466 52.369 1.00 98.19 106 LEU A N 1
ATOM 851 C CA . LEU A 1 106 ? -35.563 4.576 51.591 1.00 98.19 106 LEU A CA 1
ATOM 852 C C . LEU A 1 106 ? -34.108 4.308 51.179 1.00 98.19 106 LEU A C 1
ATOM 854 O O . LEU A 1 106 ? -33.768 4.456 50.002 1.00 98.19 106 LEU A O 1
ATOM 858 N N . GLU A 1 107 ? -33.263 3.862 52.112 1.00 98.12 107 GLU A N 1
ATOM 859 C CA . GLU A 1 107 ? -31.863 3.520 51.821 1.00 98.12 107 GLU A CA 1
ATOM 860 C C . GLU A 1 107 ? -31.741 2.336 50.850 1.00 98.12 107 GLU A C 1
ATOM 862 O O . GLU A 1 107 ? -30.889 2.339 49.956 1.00 98.12 107 GLU A O 1
ATOM 867 N N . PHE A 1 108 ? -32.626 1.344 50.963 1.00 98.38 108 PHE A N 1
ATOM 868 C CA . PHE A 1 108 ? -32.688 0.222 50.030 1.00 98.38 108 PHE A CA 1
ATOM 869 C C . PHE A 1 108 ? -33.014 0.686 48.604 1.00 98.38 108 PHE A C 1
ATOM 871 O O . PHE A 1 108 ? -32.286 0.363 47.663 1.00 98.38 108 PHE A O 1
ATOM 878 N N . ASN A 1 109 ? -34.049 1.514 48.440 1.00 98.44 109 ASN A N 1
ATOM 879 C CA . ASN A 1 109 ? -34.429 2.061 47.134 1.00 98.44 109 ASN A CA 1
ATOM 880 C C . ASN A 1 109 ? -33.308 2.916 46.522 1.00 98.44 109 ASN A C 1
ATOM 882 O O . ASN A 1 109 ? -33.023 2.822 45.325 1.00 98.44 109 ASN A O 1
ATOM 886 N N . LYS A 1 110 ? -32.623 3.719 47.345 1.00 98.56 110 LYS A N 1
ATOM 887 C CA . LYS A 1 110 ? -31.458 4.505 46.923 1.00 98.56 110 LYS A CA 1
ATOM 888 C C . LYS A 1 110 ? -30.308 3.607 46.464 1.00 98.56 110 LYS A C 1
ATOM 890 O O . LYS A 1 110 ? -29.721 3.864 45.413 1.00 98.56 110 LYS A O 1
ATOM 895 N N . THR A 1 111 ? -30.020 2.540 47.206 1.00 98.44 111 THR A N 1
ATOM 896 C CA . THR A 1 111 ? -28.995 1.551 46.846 1.00 98.44 111 THR A CA 1
ATOM 897 C C . THR A 1 111 ? -29.309 0.875 45.509 1.00 98.44 111 THR A C 1
ATOM 899 O O . THR A 1 111 ? -28.420 0.771 44.665 1.00 98.44 111 THR A O 1
ATOM 902 N N . ILE A 1 112 ? -30.568 0.490 45.259 1.00 98.56 112 ILE A N 1
ATOM 903 C CA . ILE A 1 112 ? -30.991 -0.077 43.966 1.00 98.56 112 ILE A CA 1
ATOM 904 C C . ILE A 1 112 ? -30.726 0.903 42.820 1.00 98.56 112 ILE A C 1
ATOM 906 O O . ILE A 1 112 ? -30.170 0.516 41.790 1.00 98.56 112 ILE A O 1
ATOM 910 N N . LEU A 1 113 ? -31.087 2.176 42.993 1.00 98.44 113 LEU A N 1
ATOM 911 C CA . LEU A 1 113 ? -30.892 3.187 41.956 1.00 98.44 113 LEU A CA 1
ATOM 912 C C . LEU A 1 113 ? -29.406 3.396 41.637 1.00 98.44 113 LEU A C 1
ATOM 914 O O . LEU A 1 113 ? -29.029 3.483 40.468 1.00 98.44 113 LEU A O 1
ATOM 918 N N . VAL A 1 114 ? -28.555 3.469 42.663 1.00 98.38 114 VAL A N 1
ATOM 919 C CA . VAL A 1 114 ? -27.102 3.604 42.483 1.00 98.38 114 VAL A CA 1
ATOM 920 C C . VAL A 1 114 ? -26.522 2.366 41.802 1.00 98.38 114 VAL A C 1
ATOM 922 O O . VAL A 1 114 ? -25.747 2.511 40.858 1.00 98.38 114 VAL A O 1
ATOM 925 N N . LYS A 1 115 ? -26.945 1.162 42.208 1.00 98.38 115 LYS A N 1
ATOM 926 C CA . LYS A 1 115 ? -26.547 -0.095 41.563 1.00 98.38 115 LYS A CA 1
ATOM 927 C C . LYS A 1 115 ? -26.889 -0.086 40.070 1.00 98.38 115 LYS A C 1
ATOM 929 O O . LYS A 1 115 ? -26.005 -0.318 39.254 1.00 98.38 115 LYS A O 1
ATOM 934 N N . SER A 1 116 ? -28.122 0.270 39.706 1.00 98.44 116 SER A N 1
ATOM 935 C CA . SER A 1 116 ? -28.549 0.347 38.301 1.00 98.44 116 SER A CA 1
ATOM 936 C C . SER A 1 116 ? -27.727 1.361 37.490 1.00 98.44 116 SER A C 1
ATOM 938 O O . SER A 1 116 ? -27.318 1.076 36.365 1.00 98.44 116 SER A O 1
ATOM 940 N N . LYS A 1 117 ? -27.406 2.529 38.068 1.00 98.50 117 LYS A N 1
ATOM 941 C CA . LYS A 1 117 ? -26.537 3.524 37.414 1.00 98.50 117 LYS A CA 1
ATOM 942 C C . LYS A 1 117 ? -25.122 2.996 37.174 1.00 98.50 117 LYS A C 1
ATOM 944 O O . LYS A 1 117 ? -24.576 3.219 36.096 1.00 98.50 117 LYS A O 1
ATOM 949 N N . LEU A 1 118 ? -24.540 2.299 38.151 1.00 98.56 118 LEU A N 1
ATOM 950 C CA . LEU A 1 118 ? -23.209 1.700 38.019 1.00 98.56 118 LEU A CA 1
ATOM 951 C C . LEU A 1 118 ? -23.194 0.571 36.987 1.00 98.56 118 LEU A C 1
ATOM 953 O O . LEU A 1 118 ? -22.284 0.515 36.169 1.00 98.56 118 LEU A O 1
ATOM 957 N N . GLU A 1 119 ? -24.215 -0.285 36.969 1.00 98.25 119 GLU A N 1
ATOM 958 C CA . GLU A 1 119 ? -24.346 -1.341 35.959 1.00 98.25 119 GLU A CA 1
ATOM 959 C C . GLU A 1 119 ? -24.425 -0.762 34.543 1.00 98.25 119 GLU A C 1
ATOM 961 O O . GLU A 1 119 ? -23.737 -1.243 33.642 1.00 98.25 119 GLU A O 1
ATOM 966 N N . ASN A 1 120 ? -25.201 0.308 34.351 1.00 98.31 120 ASN A N 1
ATOM 967 C CA . ASN A 1 120 ? -25.280 1.002 33.066 1.00 98.31 120 ASN A CA 1
ATOM 968 C C . ASN A 1 120 ? -23.933 1.615 32.663 1.00 98.31 120 ASN A C 1
ATOM 970 O O . ASN A 1 120 ? -23.515 1.461 31.516 1.00 98.31 120 ASN A O 1
ATOM 974 N N . LEU A 1 121 ? -23.227 2.255 33.601 1.00 98.38 121 LEU A N 1
ATOM 975 C CA . LEU A 1 121 ? -21.897 2.809 33.346 1.00 98.38 121 LEU A CA 1
ATOM 976 C C . LEU A 1 121 ? -20.894 1.713 32.962 1.00 98.38 121 LEU A C 1
ATOM 978 O O . LEU A 1 121 ? -20.140 1.883 32.008 1.00 98.38 121 LEU A O 1
ATOM 982 N N . CYS A 1 122 ? -20.911 0.572 33.655 1.00 98.44 122 CYS A N 1
ATOM 983 C CA . CYS A 1 122 ? -20.057 -0.569 33.334 1.00 98.44 122 CYS A CA 1
ATOM 984 C C . CYS A 1 122 ? -20.344 -1.123 31.933 1.00 98.44 122 CYS A C 1
ATOM 986 O O . CYS A 1 122 ? -19.403 -1.403 31.192 1.00 98.44 122 CYS A O 1
ATOM 988 N N . ARG A 1 123 ? -21.620 -1.250 31.543 1.00 98.62 123 ARG A N 1
ATOM 989 C CA . ARG A 1 123 ? -22.002 -1.702 30.193 1.00 98.62 123 ARG A CA 1
ATOM 990 C C . ARG A 1 123 ? -21.527 -0.732 29.114 1.00 98.62 123 ARG A C 1
ATOM 992 O O . ARG A 1 123 ? -20.977 -1.173 28.107 1.00 98.62 123 ARG A O 1
ATOM 999 N N . GLU A 1 124 ? -21.696 0.571 29.328 1.00 98.50 124 GLU A N 1
ATOM 1000 C CA . GLU A 1 124 ? -21.244 1.582 28.369 1.00 98.50 124 GLU A CA 1
ATOM 1001 C C . GLU A 1 124 ? -19.714 1.612 28.269 1.00 98.50 124 GLU A C 1
ATOM 1003 O O . GLU A 1 124 ? -19.166 1.622 27.170 1.00 98.50 124 GLU A O 1
ATOM 1008 N N . LEU A 1 125 ? -19.006 1.507 29.397 1.00 98.56 125 LEU A N 1
ATOM 1009 C CA . LEU A 1 125 ? -17.547 1.424 29.412 1.00 98.56 125 LEU A CA 1
ATOM 1010 C C . LEU A 1 125 ? -17.039 0.166 28.687 1.00 98.56 125 LEU A C 1
ATOM 1012 O O . LEU A 1 125 ? -16.063 0.230 27.941 1.00 98.56 125 LEU A O 1
ATOM 1016 N N . GLN A 1 126 ? -17.694 -0.983 28.867 1.00 98.56 126 GLN A N 1
ATOM 1017 C CA . GLN A 1 126 ? -17.368 -2.210 28.130 1.00 98.56 126 GLN A CA 1
ATOM 1018 C C . GLN A 1 126 ? -17.597 -2.042 26.625 1.00 98.56 126 GLN A C 1
ATOM 1020 O O . GLN A 1 126 ? -16.748 -2.440 25.825 1.00 98.56 126 GLN A O 1
ATOM 1025 N N . LYS A 1 127 ? -18.708 -1.411 26.232 1.00 98.69 127 LYS A N 1
ATOM 1026 C CA . LYS A 1 127 ? -19.020 -1.113 24.832 1.00 98.69 127 LYS A CA 1
ATOM 1027 C C . LYS A 1 127 ? -17.980 -0.181 24.207 1.00 98.69 127 LYS A C 1
ATOM 1029 O O . LYS A 1 127 ? -17.503 -0.469 23.113 1.00 98.69 127 LYS A O 1
ATOM 1034 N N . GLN A 1 128 ? -17.586 0.883 24.907 1.00 98.62 128 GLN A N 1
ATOM 1035 C CA . GLN A 1 128 ? -16.547 1.807 24.449 1.00 98.62 128 GLN A CA 1
ATOM 1036 C C . GLN A 1 128 ? -15.189 1.115 24.316 1.00 98.62 128 GLN A C 1
ATOM 1038 O O . GLN A 1 128 ? -14.541 1.253 23.285 1.00 98.62 128 GLN A O 1
ATOM 1043 N N . ASN A 1 129 ? -14.782 0.305 25.298 1.00 98.56 129 ASN A N 1
ATOM 1044 C CA . ASN A 1 129 ? -13.541 -0.470 25.205 1.00 98.56 129 ASN A CA 1
ATOM 1045 C C . ASN A 1 129 ? -13.544 -1.428 24.006 1.00 98.56 129 ASN A C 1
ATOM 1047 O O . ASN A 1 129 ? -12.538 -1.543 23.305 1.00 98.56 129 ASN A O 1
ATOM 1051 N N . LYS A 1 130 ? -14.675 -2.097 23.742 1.00 98.56 130 LYS A N 1
ATOM 1052 C CA . LYS A 1 130 ? -14.831 -2.959 22.566 1.00 98.56 130 LYS A CA 1
ATOM 1053 C C . LYS A 1 130 ? -14.706 -2.157 21.267 1.00 98.56 130 LYS A C 1
ATOM 1055 O O . LYS A 1 130 ? -13.923 -2.548 20.407 1.00 98.56 130 LYS A O 1
ATOM 1060 N N . ALA A 1 131 ? -15.396 -1.021 21.165 1.00 98.38 131 ALA A N 1
ATOM 1061 C CA . ALA A 1 131 ? -15.333 -0.146 19.996 1.00 98.38 131 ALA A CA 1
ATOM 1062 C C . ALA A 1 131 ? -13.910 0.384 19.743 1.00 98.38 131 ALA A C 1
ATOM 1064 O O . ALA A 1 131 ? -13.423 0.302 18.622 1.00 98.38 131 ALA A O 1
ATOM 1065 N N . ILE A 1 132 ? -13.203 0.834 20.787 1.00 98.56 132 ILE A N 1
ATOM 1066 C CA . ILE A 1 132 ? -11.808 1.297 20.687 1.00 98.56 132 ILE A CA 1
ATOM 1067 C C . ILE A 1 132 ? -10.893 0.170 20.200 1.00 98.56 132 ILE A C 1
ATOM 1069 O O . ILE A 1 132 ? -10.028 0.392 19.353 1.00 98.56 132 ILE A O 1
ATOM 1073 N N . LYS A 1 133 ? -11.071 -1.052 20.717 1.00 98.56 133 LYS A N 1
ATOM 1074 C CA . LYS A 1 133 ? -10.284 -2.212 20.285 1.00 98.56 133 LYS A CA 1
ATOM 1075 C C . LYS A 1 133 ? -10.534 -2.538 18.811 1.00 98.56 133 LYS A C 1
ATOM 1077 O O . LYS A 1 133 ? -9.579 -2.783 18.079 1.00 98.56 133 LYS A O 1
ATOM 1082 N N . GLU A 1 134 ? -11.791 -2.534 18.380 1.00 98.44 134 GLU A N 1
ATOM 1083 C CA . GLU A 1 134 ? -12.175 -2.782 16.986 1.00 98.44 134 GLU A CA 1
ATOM 1084 C C . GLU A 1 134 ? -11.638 -1.693 16.046 1.00 98.44 134 GLU A C 1
ATOM 1086 O O . GLU A 1 134 ? -11.019 -2.023 15.036 1.00 98.44 134 GLU A O 1
ATOM 1091 N N . GLU A 1 135 ? -11.784 -0.415 16.407 1.00 98.31 135 GLU A N 1
ATOM 1092 C CA . GLU A 1 135 ? -11.268 0.721 15.635 1.00 98.31 135 GLU A CA 1
ATOM 1093 C C . GLU A 1 135 ? -9.737 0.700 15.545 1.00 98.31 135 GLU A C 1
ATOM 1095 O O . GLU A 1 135 ? -9.177 0.923 14.475 1.00 98.31 135 GLU A O 1
ATOM 1100 N N . SER A 1 136 ? -9.046 0.389 16.644 1.00 98.19 136 SER A N 1
ATOM 1101 C CA . SER A 1 136 ? -7.585 0.268 16.666 1.00 98.19 136 SER A CA 1
ATOM 1102 C C . SER A 1 136 ? -7.100 -0.846 15.737 1.00 98.19 136 SER A C 1
ATOM 1104 O O . SER A 1 136 ? -6.213 -0.626 14.914 1.00 98.19 136 SER A O 1
ATOM 1106 N N . LEU A 1 137 ? -7.730 -2.025 15.797 1.00 98.31 137 LEU A N 1
ATOM 1107 C CA . LEU A 1 137 ? -7.411 -3.132 14.893 1.00 98.31 137 LEU A CA 1
ATOM 1108 C C . LEU A 1 137 ? -7.683 -2.775 13.430 1.00 98.31 137 LEU A C 1
ATOM 1110 O O . LEU A 1 137 ? -6.911 -3.160 12.555 1.00 98.31 137 LEU A O 1
ATOM 1114 N N . LEU A 1 138 ? -8.768 -2.050 13.158 1.00 98.38 138 LEU A N 1
ATOM 1115 C CA . LEU A 1 138 ? -9.103 -1.603 11.811 1.00 98.38 138 LEU A CA 1
ATOM 1116 C C . LEU A 1 138 ? -8.068 -0.595 11.289 1.00 98.38 138 LEU A C 1
ATOM 1118 O O . LEU A 1 138 ? -7.531 -0.802 10.206 1.00 98.38 138 LEU A O 1
ATOM 1122 N N . LYS A 1 139 ? -7.684 0.399 12.099 1.00 98.44 139 LYS A N 1
ATOM 1123 C CA . LYS A 1 139 ? -6.623 1.364 11.762 1.00 98.44 139 LYS A CA 1
ATOM 1124 C C . LYS A 1 139 ? -5.268 0.704 11.521 1.00 98.44 139 LYS A C 1
ATOM 1126 O O . LYS A 1 139 ? -4.552 1.122 10.618 1.00 98.44 139 LYS A O 1
ATOM 1131 N N . ILE A 1 140 ? -4.907 -0.315 12.307 1.00 98.06 140 ILE A N 1
ATOM 1132 C CA . ILE A 1 140 ? -3.668 -1.077 12.089 1.00 98.06 140 ILE A CA 1
ATOM 1133 C C . ILE A 1 140 ? -3.700 -1.748 10.711 1.00 98.06 140 ILE A C 1
ATOM 1135 O O . ILE A 1 140 ? -2.742 -1.612 9.957 1.00 98.06 140 ILE A O 1
ATOM 1139 N N . ARG A 1 141 ? -4.808 -2.410 10.346 1.00 98.25 141 ARG A N 1
ATOM 1140 C CA . ARG A 1 141 ? -4.941 -3.046 9.024 1.00 98.25 141 ARG A CA 1
ATOM 1141 C C . ARG A 1 141 ? -4.884 -2.035 7.881 1.00 98.25 141 ARG A C 1
ATOM 1143 O O . ARG A 1 141 ? -4.180 -2.278 6.907 1.00 98.25 141 ARG A O 1
ATOM 1150 N N . GLU A 1 142 ? -5.583 -0.909 8.004 1.00 98.31 142 GLU A N 1
ATOM 1151 C CA . GLU A 1 142 ? -5.557 0.155 6.991 1.00 98.31 142 GLU A CA 1
ATOM 1152 C C . GLU A 1 142 ? -4.151 0.745 6.813 1.00 98.31 142 GLU A C 1
ATOM 1154 O O . GLU A 1 142 ? -3.716 0.985 5.685 1.00 98.31 142 GLU A O 1
ATOM 1159 N N . GLU A 1 143 ? -3.411 0.961 7.907 1.00 98.31 143 GLU A N 1
ATOM 1160 C CA . GLU A 1 143 ? -2.017 1.402 7.826 1.00 98.31 143 GLU A CA 1
ATOM 1161 C C . GLU A 1 143 ? -1.167 0.358 7.106 1.00 98.31 143 GLU A C 1
ATOM 1163 O O . GLU A 1 143 ? -0.475 0.707 6.149 1.00 98.31 143 GLU A O 1
ATOM 1168 N N . GLU A 1 144 ? -1.266 -0.912 7.508 1.00 98.12 144 GLU A N 1
ATOM 1169 C CA . GLU A 1 144 ? -0.495 -1.999 6.909 1.00 98.12 144 GLU A CA 1
ATOM 1170 C C . GLU A 1 144 ? -0.767 -2.131 5.405 1.00 98.12 144 GLU A C 1
ATOM 1172 O O . GLU A 1 144 ? 0.168 -2.335 4.625 1.00 98.12 144 GLU A O 1
ATOM 1177 N N . GLU A 1 145 ? -2.022 -1.990 4.971 1.00 98.19 145 GLU A N 1
ATOM 1178 C CA . GLU A 1 145 ? -2.388 -1.975 3.553 1.00 98.19 145 GLU A CA 1
ATOM 1179 C C . GLU A 1 145 ? -1.816 -0.755 2.829 1.00 98.19 145 GLU A C 1
ATOM 1181 O O . GLU A 1 145 ? -1.167 -0.914 1.791 1.00 98.19 145 GLU A O 1
ATOM 1186 N N . ARG A 1 146 ? -1.942 0.449 3.399 1.00 98.50 146 ARG A N 1
ATOM 1187 C CA . ARG A 1 146 ? -1.349 1.671 2.831 1.00 98.50 146 ARG A CA 1
ATOM 1188 C C . ARG A 1 146 ? 0.172 1.556 2.711 1.00 98.50 146 ARG A C 1
ATOM 1190 O O . ARG A 1 146 ? 0.761 2.002 1.719 1.00 98.50 146 ARG A O 1
ATOM 1197 N N . ARG A 1 147 ? 0.831 0.961 3.708 1.00 98.56 147 ARG A N 1
ATOM 1198 C CA . ARG A 1 147 ? 2.272 0.700 3.699 1.00 98.56 147 ARG A CA 1
ATOM 1199 C C . ARG A 1 147 ? 2.633 -0.276 2.581 1.00 98.56 147 ARG A C 1
ATOM 1201 O O . ARG A 1 147 ? 3.559 0.014 1.823 1.00 98.56 147 ARG A O 1
ATOM 1208 N N . LYS A 1 148 ? 1.901 -1.388 2.442 1.00 98.56 148 LYS A N 1
ATOM 1209 C CA . LYS A 1 148 ? 2.094 -2.364 1.355 1.00 98.56 148 LYS A CA 1
ATOM 1210 C C . LYS A 1 148 ? 1.906 -1.724 -0.018 1.00 98.56 148 LYS A C 1
ATOM 1212 O O . LYS A 1 148 ? 2.747 -1.924 -0.888 1.00 98.56 148 LYS A O 1
ATOM 1217 N N . GLU A 1 149 ? 0.864 -0.918 -0.199 1.00 98.38 149 GLU A N 1
ATOM 1218 C CA . GLU A 1 149 ? 0.597 -0.216 -1.457 1.00 98.38 149 GLU A CA 1
ATOM 1219 C C . GLU A 1 149 ? 1.725 0.767 -1.800 1.00 98.38 149 GLU A C 1
ATOM 1221 O O . GLU A 1 149 ? 2.234 0.772 -2.921 1.00 98.38 149 GLU A O 1
ATOM 1226 N N . THR A 1 150 ? 2.171 1.566 -0.827 1.00 98.19 150 THR A N 1
ATOM 1227 C CA . THR A 1 150 ? 3.275 2.520 -1.020 1.00 98.19 150 THR A CA 1
ATOM 1228 C C . THR A 1 150 ? 4.576 1.796 -1.365 1.00 98.19 150 THR A C 1
ATOM 1230 O O . THR A 1 150 ? 5.293 2.203 -2.279 1.00 98.19 150 THR A O 1
ATOM 1233 N N . GLN A 1 151 ? 4.870 0.692 -0.673 1.00 98.38 151 GLN A N 1
ATOM 1234 C CA . GLN A 1 151 ? 6.039 -0.133 -0.954 1.00 98.38 151 GLN A CA 1
ATOM 1235 C C . GLN A 1 151 ? 5.968 -0.758 -2.353 1.00 98.38 151 GLN A C 1
ATOM 1237 O O . GLN A 1 151 ? 6.962 -0.725 -3.075 1.00 98.38 151 GLN A O 1
ATOM 1242 N N . ALA A 1 152 ? 4.806 -1.273 -2.761 1.00 98.62 152 ALA A N 1
ATOM 1243 C CA . ALA A 1 152 ? 4.597 -1.822 -4.098 1.00 98.62 152 ALA A CA 1
ATOM 1244 C C . ALA A 1 152 ? 4.787 -0.755 -5.186 1.00 98.62 152 ALA A C 1
ATOM 1246 O O . ALA A 1 152 ? 5.505 -0.996 -6.153 1.00 98.62 152 ALA A O 1
ATOM 1247 N N . LYS A 1 153 ? 4.230 0.451 -5.000 1.00 98.56 153 LYS A N 1
ATOM 1248 C CA . LYS A 1 153 ? 4.440 1.585 -5.917 1.00 98.56 153 LYS A CA 1
ATOM 1249 C C . LYS A 1 153 ? 5.921 1.923 -6.057 1.00 98.56 153 LYS A C 1
ATOM 1251 O O . LYS A 1 153 ? 6.408 2.036 -7.174 1.00 98.56 153 LYS A O 1
ATOM 1256 N N . PHE A 1 154 ? 6.646 2.017 -4.942 1.00 98.56 154 PHE A N 1
ATOM 1257 C CA . PHE A 1 154 ? 8.079 2.311 -4.969 1.00 98.56 154 PHE A CA 1
ATOM 1258 C C . PHE A 1 154 ? 8.884 1.233 -5.710 1.00 98.56 154 PHE A C 1
ATOM 1260 O O . PHE A 1 154 ? 9.734 1.561 -6.536 1.00 98.56 154 PHE A O 1
ATOM 1267 N N . GLN A 1 155 ? 8.594 -0.048 -5.460 1.00 98.56 155 GLN A N 1
ATOM 1268 C CA . GLN A 1 155 ? 9.256 -1.161 -6.149 1.00 98.56 155 GLN A CA 1
ATOM 1269 C C . GLN A 1 155 ? 8.935 -1.196 -7.648 1.00 98.56 155 GLN A C 1
ATOM 1271 O O . GLN A 1 155 ? 9.834 -1.418 -8.461 1.00 98.56 155 GLN A O 1
ATOM 1276 N N . ASN A 1 156 ? 7.686 -0.918 -8.029 1.00 98.62 156 ASN A N 1
ATOM 1277 C CA . ASN A 1 156 ? 7.293 -0.813 -9.433 1.00 98.62 156 ASN A CA 1
ATOM 1278 C C . ASN A 1 156 ? 8.045 0.327 -10.126 1.00 98.62 156 ASN A C 1
ATOM 1280 O O . ASN A 1 156 ? 8.674 0.098 -11.153 1.00 98.62 156 ASN A O 1
ATOM 1284 N N . THR A 1 157 ? 8.079 1.523 -9.529 1.00 98.50 157 THR A N 1
ATOM 1285 C CA . THR A 1 157 ? 8.820 2.664 -10.087 1.00 98.50 157 THR A CA 1
ATOM 1286 C C . THR A 1 157 ? 10.315 2.372 -10.211 1.00 98.50 157 THR A C 1
ATOM 1288 O O . THR A 1 157 ? 10.925 2.714 -11.221 1.00 98.50 157 THR A O 1
ATOM 1291 N N . LEU A 1 158 ? 10.923 1.707 -9.225 1.00 98.56 158 LEU A N 1
ATOM 1292 C CA . LEU A 1 158 ? 12.331 1.312 -9.306 1.00 98.56 158 LEU A CA 1
ATOM 1293 C C . LEU A 1 158 ? 12.566 0.334 -10.464 1.00 98.56 158 LEU A C 1
ATOM 1295 O O . LEU A 1 158 ? 13.502 0.517 -11.239 1.00 98.56 158 LEU A O 1
ATOM 1299 N N . THR A 1 159 ? 11.675 -0.645 -10.627 1.00 98.56 159 THR A N 1
ATOM 1300 C CA . THR A 1 159 ? 11.715 -1.607 -11.737 1.00 98.56 159 THR A CA 1
ATOM 1301 C C . THR A 1 159 ? 11.579 -0.907 -13.092 1.00 98.56 159 THR A C 1
ATOM 1303 O O . THR A 1 159 ? 12.344 -1.192 -14.012 1.00 98.56 159 THR A O 1
ATOM 1306 N N . GLU A 1 160 ? 10.660 0.051 -13.215 1.00 98.56 160 GLU A N 1
ATOM 1307 C CA . GLU A 1 160 ? 10.472 0.861 -14.425 1.00 98.56 160 GLU A CA 1
ATOM 1308 C C . GLU A 1 160 ? 11.715 1.698 -14.754 1.00 98.56 160 GLU A C 1
ATOM 1310 O O . GLU A 1 160 ? 12.154 1.727 -15.905 1.00 98.56 160 GLU A O 1
ATOM 1315 N N . ILE A 1 161 ? 12.333 2.337 -13.754 1.00 98.44 161 ILE A N 1
ATOM 1316 C CA . ILE A 1 161 ? 13.579 3.095 -13.933 1.00 98.44 161 ILE A CA 1
ATOM 1317 C C . ILE A 1 161 ? 14.704 2.172 -14.407 1.00 98.44 161 ILE A C 1
ATOM 1319 O O . ILE A 1 161 ? 15.417 2.511 -15.354 1.00 98.44 161 ILE A O 1
ATOM 1323 N N . THR A 1 162 ? 14.857 0.996 -13.795 1.00 98.19 162 THR A N 1
ATOM 1324 C CA . THR A 1 162 ? 15.853 0.005 -14.220 1.00 98.19 162 THR A CA 1
ATOM 1325 C C . THR A 1 162 ? 15.605 -0.455 -15.657 1.00 98.19 162 THR A C 1
ATOM 1327 O O . THR A 1 162 ? 16.549 -0.510 -16.444 1.00 98.19 162 THR A O 1
ATOM 1330 N N . ALA A 1 163 ? 14.350 -0.712 -16.035 1.00 98.50 163 ALA A N 1
ATOM 1331 C CA . ALA A 1 163 ? 13.991 -1.077 -17.402 1.00 98.50 163 ALA A CA 1
ATOM 1332 C C . ALA A 1 163 ? 14.317 0.046 -18.403 1.00 98.50 163 ALA A C 1
ATOM 1334 O O . ALA A 1 163 ? 14.876 -0.218 -19.469 1.00 98.50 163 ALA A O 1
ATOM 1335 N N . MET A 1 164 ? 14.042 1.307 -18.053 1.00 98.31 164 MET A N 1
ATOM 1336 C CA . MET A 1 164 ? 14.396 2.461 -18.887 1.00 98.31 164 MET A CA 1
ATOM 1337 C C . MET A 1 164 ? 15.912 2.626 -19.049 1.00 98.31 164 MET A C 1
ATOM 1339 O O . MET A 1 164 ? 16.381 2.886 -20.158 1.00 98.31 164 MET A O 1
ATOM 1343 N N . LEU A 1 165 ? 16.687 2.454 -17.974 1.00 98.19 165 LEU A N 1
ATOM 1344 C CA . LEU A 1 165 ? 18.153 2.492 -18.025 1.00 98.19 165 LEU A CA 1
ATOM 1345 C C . LEU A 1 165 ? 18.707 1.385 -18.926 1.00 98.19 165 LEU A C 1
ATOM 1347 O O . LEU A 1 165 ? 19.567 1.649 -19.767 1.00 98.19 165 LEU A O 1
ATOM 1351 N N . GLN A 1 166 ? 18.179 0.168 -18.794 1.00 98.19 166 GLN A N 1
ATOM 1352 C CA . GLN A 1 166 ? 18.572 -0.965 -19.624 1.00 98.19 166 GLN A CA 1
ATOM 1353 C C . GLN A 1 166 ? 18.266 -0.702 -21.105 1.00 98.19 166 GLN A C 1
ATOM 1355 O O . GLN A 1 166 ? 19.152 -0.821 -21.951 1.00 98.19 166 GLN A O 1
ATOM 1360 N N . GLN A 1 167 ? 17.057 -0.228 -21.414 1.00 98.25 167 GLN A N 1
ATOM 1361 C CA . GLN A 1 167 ? 16.674 0.134 -22.779 1.00 98.25 167 GLN A CA 1
ATOM 1362 C C . GLN A 1 167 ? 17.568 1.248 -23.354 1.00 98.25 167 GLN A C 1
ATOM 1364 O O . GLN A 1 167 ? 17.905 1.241 -24.539 1.00 98.25 167 GLN A O 1
ATOM 1369 N N . ASN A 1 168 ? 17.951 2.233 -22.537 1.00 98.25 168 ASN A N 1
ATOM 1370 C CA . ASN A 1 168 ? 18.851 3.304 -22.956 1.00 98.25 168 ASN A CA 1
ATOM 1371 C C . ASN A 1 168 ? 20.258 2.771 -23.271 1.00 98.25 168 ASN A C 1
ATOM 1373 O O . ASN A 1 168 ? 20.832 3.129 -24.301 1.00 98.25 168 ASN A O 1
ATOM 1377 N N . ASN A 1 169 ? 20.783 1.879 -22.430 1.00 98.12 169 ASN A N 1
ATOM 1378 C CA . ASN A 1 169 ? 22.067 1.223 -22.661 1.00 98.12 169 ASN A CA 1
ATOM 1379 C C . ASN A 1 169 ? 22.065 0.403 -23.955 1.00 98.12 169 ASN A C 1
ATOM 1381 O O . ASN A 1 169 ? 23.006 0.513 -24.739 1.00 98.12 169 ASN A O 1
ATOM 1385 N N . GLU A 1 170 ? 20.998 -0.352 -24.217 1.00 98.19 170 GLU A N 1
ATOM 1386 C CA . GLU A 1 170 ? 20.825 -1.121 -25.456 1.00 98.19 170 GLU A CA 1
ATOM 1387 C C . GLU A 1 170 ? 20.775 -0.215 -26.692 1.00 98.19 170 GLU A C 1
ATOM 1389 O O . GLU A 1 170 ? 21.478 -0.459 -27.674 1.00 98.19 170 GLU A O 1
ATOM 1394 N N . LYS A 1 171 ? 20.008 0.882 -26.635 1.00 98.12 171 LYS A N 1
ATOM 1395 C CA . LYS A 1 171 ? 19.969 1.885 -27.714 1.00 98.12 171 LYS A CA 1
ATOM 1396 C C . LYS A 1 171 ? 21.345 2.507 -27.960 1.00 98.12 171 LYS A C 1
ATOM 1398 O O . LYS A 1 171 ? 21.749 2.649 -29.110 1.00 98.12 171 LYS A O 1
ATOM 1403 N N . ASN A 1 172 ? 22.079 2.848 -26.901 1.00 98.19 172 ASN A N 1
ATOM 1404 C CA . ASN A 1 172 ? 23.432 3.396 -27.009 1.00 98.19 172 ASN A CA 1
ATOM 1405 C C . ASN A 1 172 ? 24.437 2.386 -27.576 1.00 98.19 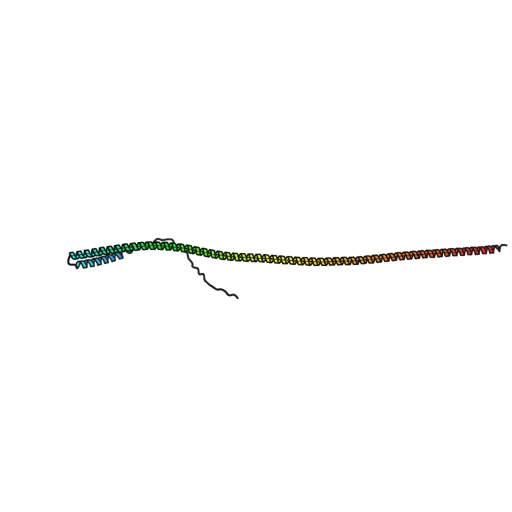172 ASN A C 1
ATOM 1407 O O . ASN A 1 172 ? 25.301 2.770 -28.361 1.00 98.19 172 ASN A O 1
ATOM 1411 N N . ALA A 1 173 ? 24.345 1.111 -27.192 1.00 98.12 173 ALA A N 1
ATOM 1412 C CA . ALA A 1 173 ? 25.158 0.048 -27.779 1.00 98.12 173 ALA A CA 1
ATOM 1413 C C . ALA A 1 173 ? 24.892 -0.064 -29.286 1.00 98.12 173 ALA A C 1
ATOM 1415 O O . ALA A 1 173 ? 25.827 0.029 -30.074 1.00 98.12 173 ALA A O 1
ATOM 1416 N N . LYS A 1 174 ? 23.616 -0.102 -29.687 1.00 98.25 174 LYS A N 1
ATOM 1417 C CA . LYS A 1 174 ? 23.231 -0.140 -31.101 1.00 98.25 174 LYS A CA 1
ATOM 1418 C C . LYS A 1 174 ? 23.751 1.064 -31.894 1.00 98.25 174 LYS A C 1
ATOM 1420 O O . LYS A 1 174 ? 24.290 0.891 -32.978 1.00 98.25 174 LYS A O 1
ATOM 1425 N N . LEU A 1 175 ? 23.645 2.278 -31.348 1.00 98.31 175 LEU A N 1
ATOM 1426 C CA . LEU A 1 175 ? 24.187 3.479 -31.996 1.00 98.31 175 LEU A CA 1
ATOM 1427 C C . LEU A 1 175 ? 25.712 3.428 -32.153 1.00 98.31 175 LEU A C 1
ATOM 1429 O O . LEU A 1 175 ? 26.235 3.917 -33.153 1.00 98.31 175 LEU A O 1
ATOM 1433 N N . ARG A 1 176 ? 26.431 2.850 -31.181 1.00 98.19 176 ARG A N 1
ATOM 1434 C CA . ARG A 1 176 ? 27.879 2.631 -31.295 1.00 98.19 176 ARG A CA 1
ATOM 1435 C C . ARG A 1 176 ? 28.200 1.656 -32.425 1.00 98.19 176 ARG A C 1
ATOM 1437 O O . ARG A 1 176 ? 29.057 1.976 -33.244 1.00 98.19 176 ARG A O 1
ATOM 1444 N N . ASP A 1 177 ? 27.485 0.540 -32.506 1.00 98.19 177 ASP A N 1
ATOM 1445 C CA . ASP A 1 177 ? 27.670 -0.456 -33.567 1.00 98.19 177 ASP A CA 1
ATOM 1446 C C . ASP A 1 177 ? 27.368 0.135 -34.953 1.00 98.19 177 ASP A C 1
ATOM 1448 O O . ASP A 1 177 ? 28.163 -0.012 -35.885 1.00 98.19 177 ASP A O 1
ATOM 1452 N N . ASP A 1 178 ? 26.275 0.893 -35.077 1.00 98.06 178 ASP A N 1
ATOM 1453 C CA . ASP A 1 178 ? 25.911 1.593 -36.312 1.00 98.06 178 ASP A CA 1
ATOM 1454 C C . ASP A 1 178 ? 26.986 2.623 -36.710 1.00 98.06 178 ASP A C 1
ATOM 1456 O O . ASP A 1 178 ? 27.341 2.735 -37.886 1.00 98.06 178 ASP A O 1
ATOM 1460 N N . ASN A 1 179 ? 27.556 3.356 -35.746 1.00 98.25 179 ASN A N 1
ATOM 1461 C CA . ASN A 1 179 ? 28.623 4.327 -36.002 1.00 98.25 179 ASN A CA 1
ATOM 1462 C C . ASN A 1 179 ? 29.922 3.656 -36.478 1.00 98.25 179 ASN A C 1
ATOM 1464 O O . ASN A 1 179 ? 30.558 4.138 -37.422 1.00 98.25 179 ASN A O 1
ATOM 1468 N N . ILE A 1 180 ? 30.289 2.524 -35.868 1.00 98.06 180 ILE A N 1
ATOM 1469 C CA . ILE A 1 180 ? 31.433 1.710 -36.293 1.00 98.06 180 ILE A CA 1
ATOM 1470 C C . ILE A 1 180 ? 31.201 1.209 -37.721 1.00 98.06 180 ILE A C 1
ATOM 1472 O O . ILE A 1 180 ? 32.041 1.451 -38.590 1.00 98.06 180 ILE A O 1
ATOM 1476 N N . SER A 1 181 ? 30.035 0.619 -38.002 1.00 98.25 181 SER A N 1
ATOM 1477 C CA . SER A 1 181 ? 29.686 0.121 -39.339 1.00 98.25 181 SER A CA 1
ATOM 1478 C C . SER A 1 181 ? 29.718 1.228 -40.398 1.00 98.25 181 SER A C 1
ATOM 1480 O O . SER A 1 181 ? 30.250 1.045 -41.495 1.00 98.25 181 SER A O 1
ATOM 1482 N N . MET A 1 182 ? 29.187 2.412 -40.081 1.00 98.25 182 MET A N 1
ATOM 1483 C CA . MET A 1 182 ? 29.241 3.564 -40.983 1.00 98.25 182 MET A CA 1
ATOM 1484 C C . MET A 1 182 ? 30.676 4.031 -41.225 1.00 98.25 182 MET A C 1
ATOM 1486 O O . MET A 1 182 ? 31.049 4.294 -42.369 1.00 98.25 182 MET A O 1
ATOM 1490 N N . SER A 1 183 ? 31.501 4.084 -40.180 1.00 98.31 183 SER A N 1
ATOM 1491 C CA . SER A 1 183 ? 32.919 4.434 -40.294 1.00 98.31 183 SER A CA 1
ATOM 1492 C C . SER A 1 183 ? 33.684 3.446 -41.180 1.00 98.31 183 SER A C 1
ATOM 1494 O O . SER A 1 183 ? 34.509 3.858 -41.995 1.00 98.31 183 SER A O 1
ATOM 1496 N N . GLU A 1 184 ? 33.398 2.148 -41.072 1.00 98.25 184 GLU A N 1
ATOM 1497 C CA . GLU A 1 184 ? 33.972 1.112 -41.938 1.00 98.25 184 GLU A CA 1
ATOM 1498 C C . GLU A 1 184 ? 33.535 1.269 -43.397 1.00 98.25 184 GLU A C 1
ATOM 1500 O O . GLU A 1 184 ? 34.374 1.209 -44.300 1.00 98.25 184 GLU A O 1
ATOM 1505 N N . LYS A 1 185 ? 32.250 1.556 -43.643 1.00 98.25 185 LYS A N 1
ATOM 1506 C CA . LYS A 1 185 ? 31.741 1.843 -44.994 1.00 98.25 185 LYS A CA 1
ATOM 1507 C C . LYS A 1 185 ? 32.432 3.058 -45.606 1.00 98.25 185 LYS A C 1
ATOM 1509 O O . LYS A 1 185 ? 32.884 2.977 -46.746 1.00 98.25 185 LYS A O 1
ATOM 1514 N N . PHE A 1 186 ? 32.580 4.153 -44.858 1.00 98.25 186 PHE A N 1
ATOM 1515 C CA . PHE A 1 186 ? 33.310 5.331 -45.335 1.00 98.25 186 PHE A CA 1
ATOM 1516 C C . PHE A 1 186 ? 34.769 5.007 -45.662 1.00 98.25 186 PHE A C 1
ATOM 1518 O O . PHE A 1 186 ? 35.242 5.378 -46.735 1.00 98.25 186 PHE A O 1
ATOM 1525 N N . LYS A 1 187 ? 35.469 4.265 -44.793 1.00 98.12 187 LYS A N 1
ATO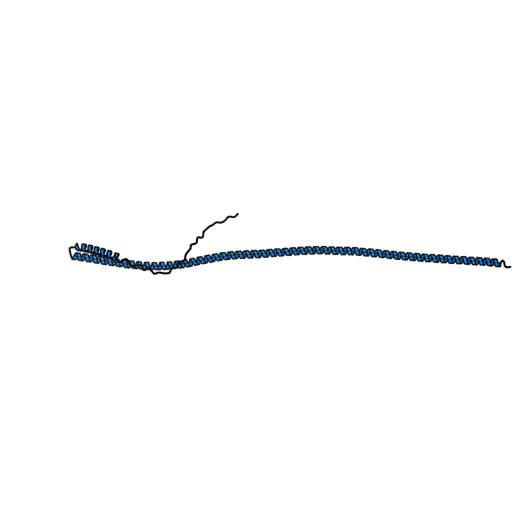M 1526 C CA . LYS A 1 187 ? 36.842 3.811 -45.066 1.00 98.12 187 LYS A CA 1
ATOM 1527 C C . LYS A 1 187 ? 36.919 2.986 -46.351 1.00 98.12 187 LYS A C 1
ATOM 1529 O O . LYS A 1 187 ? 37.805 3.230 -47.164 1.00 98.12 187 LYS A O 1
ATOM 1534 N N . SER A 1 188 ? 35.984 2.060 -46.556 1.00 98.25 188 SER A N 1
ATOM 1535 C CA . SER A 1 188 ? 35.925 1.236 -47.768 1.00 98.25 188 SER A CA 1
ATOM 1536 C C . SER A 1 188 ? 35.708 2.081 -49.027 1.00 98.25 188 SER A C 1
ATOM 1538 O O . SER A 1 188 ? 36.436 1.918 -50.005 1.00 98.25 188 SER A O 1
ATOM 1540 N N . VAL A 1 189 ? 34.777 3.040 -48.993 1.00 98.19 189 VAL A N 1
ATOM 1541 C CA . VAL A 1 189 ? 34.521 3.956 -50.119 1.00 98.19 189 VAL A CA 1
ATOM 1542 C C . VAL A 1 189 ? 35.755 4.802 -50.437 1.00 98.19 189 VAL A C 1
ATOM 1544 O O . VAL A 1 189 ? 36.122 4.930 -51.604 1.00 98.19 189 VAL A O 1
ATOM 1547 N N . VAL A 1 190 ? 36.437 5.336 -49.419 1.00 97.94 190 VAL A N 1
ATOM 1548 C CA . VAL A 1 190 ? 37.680 6.101 -49.606 1.00 97.94 190 VAL A CA 1
ATOM 1549 C C . VAL A 1 190 ? 38.770 5.232 -50.239 1.00 97.94 190 VAL A C 1
ATOM 1551 O O . VAL A 1 190 ? 39.407 5.665 -51.196 1.00 97.94 190 VAL A O 1
ATOM 1554 N N . GLN A 1 191 ? 38.954 3.995 -49.770 1.00 98.00 191 GLN A N 1
ATOM 1555 C CA . GLN A 1 191 ? 39.927 3.060 -50.349 1.00 98.00 191 GLN A CA 1
ATOM 1556 C C . GLN A 1 191 ? 39.608 2.723 -51.812 1.00 98.00 191 GLN A C 1
ATOM 1558 O O . GLN A 1 191 ? 40.505 2.722 -52.655 1.00 98.00 191 GLN A O 1
ATOM 1563 N N . GLN A 1 192 ? 38.335 2.473 -52.136 1.00 98.00 192 GLN A N 1
ATOM 1564 C CA . GLN A 1 192 ? 37.901 2.235 -53.515 1.00 98.00 192 GLN A CA 1
ATOM 1565 C C . GLN A 1 192 ? 38.157 3.453 -54.407 1.00 98.00 192 GLN A C 1
ATOM 1567 O O . GLN A 1 192 ? 38.618 3.298 -55.539 1.00 98.00 192 GLN A O 1
ATOM 1572 N N . TYR A 1 193 ? 37.893 4.660 -53.902 1.00 98.31 193 TYR A N 1
ATOM 1573 C CA . TYR A 1 193 ? 38.155 5.897 -54.631 1.00 98.31 193 TYR A CA 1
ATOM 1574 C C . TYR A 1 193 ? 39.651 6.083 -54.908 1.00 98.31 193 TYR A C 1
ATOM 1576 O O . TYR A 1 193 ? 40.027 6.308 -56.054 1.00 98.31 193 TYR A O 1
ATOM 1584 N N . GLN A 1 194 ? 40.505 5.897 -53.897 1.00 97.69 194 GLN A N 1
ATOM 1585 C CA . GLN A 1 194 ? 41.963 5.966 -54.049 1.00 97.69 194 GLN A CA 1
ATOM 1586 C C . GLN A 1 194 ? 42.481 4.948 -55.074 1.00 97.69 194 GLN A C 1
ATOM 1588 O O . GLN A 1 194 ? 43.335 5.272 -55.897 1.00 97.69 194 GLN A O 1
ATOM 1593 N N . LEU A 1 195 ? 41.948 3.721 -55.067 1.00 98.06 195 LEU A N 1
ATOM 1594 C CA . LEU A 1 195 ? 42.317 2.704 -56.053 1.00 98.06 195 LEU A CA 1
ATOM 1595 C C . LEU A 1 195 ? 41.902 3.114 -57.473 1.00 98.06 195 LEU A C 1
ATOM 1597 O O . LEU A 1 195 ? 42.679 2.958 -58.417 1.00 98.06 195 LEU A O 1
ATOM 1601 N N . ARG A 1 196 ? 40.691 3.662 -57.629 1.00 97.94 196 ARG A N 1
ATOM 1602 C CA . ARG A 1 196 ? 40.195 4.163 -58.916 1.00 97.94 196 ARG A CA 1
ATOM 1603 C C . ARG A 1 196 ? 41.039 5.330 -59.425 1.00 97.94 196 ARG A C 1
ATOM 1605 O O . ARG A 1 196 ? 41.371 5.349 -60.605 1.00 97.94 196 ARG A O 1
ATOM 1612 N N . GLU A 1 197 ? 41.403 6.266 -58.557 1.00 97.81 197 GLU A N 1
ATOM 1613 C CA . GLU A 1 197 ? 42.271 7.402 -58.884 1.00 97.81 197 GLU A CA 1
ATOM 1614 C C . GLU A 1 197 ? 43.639 6.921 -59.385 1.00 97.81 197 GLU A C 1
ATOM 1616 O O . GLU A 1 197 ? 44.060 7.292 -60.479 1.00 97.81 197 GLU A O 1
ATOM 1621 N N . GLN A 1 198 ? 44.264 5.967 -58.685 1.00 97.75 198 GLN A N 1
ATOM 1622 C CA . GLN A 1 198 ? 45.511 5.341 -59.142 1.00 97.75 198 GLN A CA 1
ATOM 1623 C C . GLN A 1 198 ? 45.371 4.654 -60.508 1.00 97.75 198 GLN A C 1
ATOM 1625 O O . GLN A 1 198 ? 46.313 4.653 -61.304 1.00 97.75 198 GLN A O 1
ATOM 1630 N N . GLN A 1 199 ? 44.224 4.030 -60.790 1.00 97.38 199 GLN A N 1
ATOM 1631 C CA . GLN A 1 199 ? 43.969 3.408 -62.088 1.00 97.38 199 GLN A CA 1
ATOM 1632 C C . GLN A 1 199 ? 43.816 4.457 -63.197 1.00 97.38 199 GLN A C 1
ATOM 1634 O O . GLN A 1 199 ? 44.365 4.268 -64.282 1.00 97.38 199 GLN A O 1
ATOM 1639 N N . VAL A 1 200 ? 43.118 5.563 -62.927 1.00 97.94 200 VAL A N 1
ATOM 1640 C CA . VAL A 1 200 ? 42.982 6.691 -63.861 1.00 97.94 200 VAL A CA 1
ATOM 1641 C C . VAL A 1 200 ? 44.346 7.309 -64.163 1.00 97.94 200 VAL A C 1
ATOM 1643 O O . VAL A 1 200 ? 44.678 7.467 -65.336 1.00 97.94 200 VAL A O 1
ATOM 1646 N N . ASP A 1 201 ? 45.179 7.547 -63.150 1.00 97.81 201 ASP A N 1
ATOM 1647 C CA . ASP A 1 201 ? 46.544 8.056 -63.331 1.00 97.81 201 ASP A CA 1
ATOM 1648 C C . ASP A 1 201 ? 47.408 7.125 -64.189 1.00 97.81 201 ASP A C 1
ATOM 1650 O O . ASP A 1 201 ? 48.174 7.576 -65.046 1.00 97.81 201 ASP A O 1
ATOM 1654 N N . LYS A 1 202 ? 47.294 5.807 -63.981 1.00 97.75 202 LYS A N 1
ATOM 1655 C CA . LYS A 1 202 ? 47.990 4.810 -64.807 1.00 97.75 202 LYS A CA 1
ATOM 1656 C C . LYS A 1 202 ? 47.521 4.858 -66.259 1.00 97.75 202 LYS A C 1
ATOM 1658 O O . LYS A 1 202 ? 48.366 4.865 -67.151 1.00 97.75 202 LYS A O 1
ATOM 1663 N N . MET A 1 203 ? 46.210 4.927 -66.497 1.00 97.69 203 MET A N 1
ATOM 1664 C CA . MET A 1 203 ? 45.657 5.050 -67.850 1.00 97.69 203 MET A CA 1
ATOM 1665 C C . MET A 1 203 ? 46.095 6.354 -68.520 1.00 97.69 203 MET A C 1
ATOM 1667 O O . MET A 1 203 ? 46.508 6.324 -69.672 1.00 97.69 203 MET A O 1
ATOM 1671 N N . ALA A 1 204 ? 46.094 7.479 -67.800 1.00 97.25 204 ALA A N 1
ATOM 1672 C CA . ALA A 1 204 ? 46.560 8.760 -68.325 1.00 97.25 204 ALA A CA 1
ATOM 1673 C C . ALA A 1 204 ? 48.041 8.702 -68.739 1.00 97.25 204 ALA A C 1
ATOM 1675 O O . ALA A 1 204 ? 48.397 9.146 -69.831 1.00 97.25 204 ALA A O 1
ATOM 1676 N N . LYS A 1 205 ? 48.901 8.089 -67.912 1.00 97.69 205 LYS A N 1
ATOM 1677 C CA . LYS A 1 205 ? 50.315 7.850 -68.254 1.00 97.69 205 LYS A CA 1
ATOM 1678 C C . LYS A 1 205 ? 50.467 6.943 -69.473 1.00 97.69 205 LYS A C 1
ATOM 1680 O O . LYS A 1 205 ? 51.284 7.238 -70.340 1.00 97.69 205 LYS A O 1
ATOM 1685 N N . GLN A 1 206 ? 49.688 5.864 -69.554 1.00 97.56 206 GLN A N 1
ATOM 1686 C CA . GLN A 1 206 ? 49.699 4.971 -70.712 1.00 97.56 206 GLN A CA 1
ATOM 1687 C C . GLN A 1 206 ? 49.274 5.708 -71.989 1.00 97.56 206 GLN A C 1
ATOM 1689 O O . GLN A 1 206 ? 49.989 5.639 -72.983 1.00 97.56 206 GLN A O 1
ATOM 1694 N N . MET A 1 207 ? 48.178 6.472 -71.950 1.00 97.44 207 MET A N 1
ATOM 1695 C CA . MET A 1 207 ? 47.709 7.272 -73.085 1.00 97.44 207 MET A CA 1
ATOM 1696 C C . MET A 1 207 ? 48.746 8.310 -73.529 1.00 97.44 207 MET A C 1
ATOM 1698 O O . MET A 1 207 ? 48.953 8.493 -74.725 1.00 97.44 207 MET A O 1
ATOM 1702 N N . ALA A 1 208 ? 49.433 8.966 -72.588 1.00 97.38 208 ALA A N 1
ATOM 1703 C CA . ALA A 1 208 ? 50.500 9.912 -72.910 1.00 97.38 208 ALA A CA 1
ATOM 1704 C C . ALA A 1 208 ? 51.681 9.229 -73.624 1.00 97.38 208 ALA A C 1
ATOM 1706 O O . ALA A 1 208 ? 52.173 9.745 -74.628 1.00 97.38 208 ALA A O 1
ATOM 1707 N N . LEU A 1 209 ? 52.102 8.051 -73.148 1.00 97.38 209 LEU A N 1
ATOM 1708 C CA . LEU A 1 209 ? 53.153 7.254 -73.791 1.00 97.38 209 LEU A CA 1
ATOM 1709 C C . LEU A 1 209 ? 52.730 6.749 -75.178 1.00 97.38 209 LEU A C 1
ATOM 1711 O O . LEU A 1 209 ? 53.528 6.790 -76.111 1.00 97.38 209 LEU A O 1
ATOM 1715 N N . GLU A 1 210 ? 51.484 6.297 -75.337 1.00 96.81 210 GLU A N 1
ATOM 1716 C CA . GLU A 1 210 ? 50.935 5.873 -76.630 1.00 96.81 210 GLU A CA 1
ATOM 1717 C C . GLU A 1 210 ? 50.854 7.038 -77.627 1.00 96.81 210 GLU A C 1
ATOM 1719 O O . GLU A 1 210 ? 51.237 6.871 -78.786 1.00 96.81 210 GLU A O 1
ATOM 1724 N N . SER A 1 211 ? 50.441 8.230 -77.176 1.00 96.81 211 SER A N 1
ATOM 1725 C CA . SER A 1 211 ? 50.455 9.453 -77.989 1.00 96.81 211 SER A CA 1
ATOM 1726 C C . SER A 1 211 ? 51.874 9.801 -78.429 1.00 96.81 211 SER A C 1
ATOM 1728 O O . SER A 1 211 ? 52.119 9.964 -79.621 1.00 96.81 211 SER A O 1
ATOM 1730 N N . GLN A 1 212 ? 52.833 9.824 -77.496 1.00 97.25 212 GLN A N 1
ATOM 1731 C CA . GLN A 1 212 ? 54.236 10.109 -77.805 1.00 97.25 212 GLN A CA 1
ATOM 1732 C C . GLN A 1 212 ? 54.824 9.089 -78.792 1.00 97.25 212 GLN A C 1
ATOM 1734 O O . GLN A 1 212 ? 55.573 9.455 -79.698 1.00 97.25 212 GLN A O 1
ATOM 1739 N N . LEU A 1 213 ? 54.472 7.807 -78.649 1.00 97.12 213 LEU A N 1
ATOM 1740 C CA . LEU A 1 213 ? 54.879 6.757 -79.580 1.00 97.12 213 LEU A CA 1
ATOM 1741 C C . LEU A 1 213 ? 54.271 6.967 -80.973 1.00 97.12 213 LEU A C 1
ATOM 1743 O O . LEU A 1 213 ? 54.954 6.744 -81.974 1.00 97.12 213 LEU A O 1
ATOM 1747 N N . SER A 1 214 ? 53.003 7.373 -81.049 1.00 97.06 214 SER A N 1
ATOM 1748 C CA . SER A 1 214 ? 52.326 7.692 -82.308 1.00 97.06 214 SER A CA 1
ATOM 1749 C C . SER A 1 214 ? 52.980 8.887 -83.008 1.00 97.06 214 SER A C 1
ATOM 1751 O O . SER A 1 214 ? 53.318 8.790 -84.190 1.00 97.06 214 SER A O 1
ATOM 1753 N N . ASP A 1 215 ? 53.246 9.968 -82.273 1.00 97.00 215 ASP A N 1
ATOM 1754 C CA . ASP A 1 215 ? 53.913 11.166 -82.792 1.00 97.00 215 ASP A CA 1
ATOM 1755 C C . ASP A 1 215 ? 55.327 10.843 -83.290 1.00 97.00 215 ASP A C 1
ATOM 1757 O O . ASP A 1 215 ? 55.701 11.222 -84.400 1.00 97.00 215 ASP A O 1
ATOM 1761 N N . ALA A 1 216 ? 56.095 10.054 -82.529 1.00 96.62 216 ALA A N 1
ATOM 1762 C CA . ALA A 1 216 ? 57.427 9.608 -82.932 1.00 96.62 216 ALA A CA 1
ATOM 1763 C C . ALA A 1 216 ? 57.396 8.728 -84.195 1.00 96.62 216 ALA A C 1
ATOM 1765 O O . ALA A 1 216 ? 58.246 8.877 -85.075 1.00 96.62 216 ALA A O 1
ATOM 1766 N N . LYS A 1 217 ? 56.408 7.827 -84.326 1.00 96.94 217 LYS A N 1
ATOM 1767 C CA . LYS A 1 217 ? 56.207 7.026 -85.547 1.00 96.94 217 LYS A CA 1
ATOM 1768 C C . LYS A 1 217 ? 55.877 7.908 -86.749 1.00 96.94 217 LYS A C 1
ATOM 1770 O O . LYS A 1 217 ? 56.421 7.676 -87.827 1.00 96.94 217 LYS A O 1
ATOM 1775 N N . MET A 1 218 ? 55.029 8.919 -86.568 1.00 96.75 218 MET A N 1
ATOM 1776 C CA . MET A 1 218 ? 54.673 9.871 -87.620 1.00 96.75 218 MET A CA 1
ATOM 1777 C C . MET A 1 218 ? 55.878 10.717 -88.043 1.00 96.75 218 MET A C 1
ATOM 1779 O O . MET A 1 218 ? 56.140 10.857 -89.236 1.00 96.75 218 MET A O 1
ATOM 1783 N N . GLN A 1 219 ? 56.658 11.216 -87.079 1.00 96.50 219 GLN A N 1
ATOM 1784 C CA . GLN A 1 219 ? 57.883 11.965 -87.346 1.00 96.50 219 GLN A CA 1
ATOM 1785 C C . GLN A 1 219 ? 58.910 11.107 -88.090 1.00 96.50 219 GLN A C 1
ATOM 1787 O O . GLN A 1 219 ? 59.477 11.560 -89.083 1.00 96.50 219 GLN A O 1
ATOM 1792 N N . LYS A 1 220 ? 59.109 9.854 -87.661 1.00 95.75 220 LYS A N 1
ATOM 1793 C CA . LYS A 1 220 ? 59.975 8.896 -88.356 1.00 95.75 220 LYS A CA 1
ATOM 1794 C C . LYS A 1 220 ? 59.522 8.686 -89.804 1.00 95.75 220 LYS A C 1
ATOM 1796 O O . LYS A 1 220 ? 60.338 8.850 -90.703 1.00 95.75 220 LYS A O 1
ATOM 1801 N N . ALA A 1 221 ? 58.240 8.397 -90.033 1.00 95.81 221 ALA A N 1
ATOM 1802 C CA . ALA A 1 221 ? 57.697 8.204 -91.378 1.00 95.81 221 ALA A CA 1
ATOM 1803 C C . ALA A 1 221 ? 57.842 9.463 -92.254 1.00 95.81 221 ALA A C 1
ATOM 1805 O O . ALA A 1 221 ? 58.163 9.363 -93.435 1.00 95.81 221 ALA A O 1
ATOM 1806 N N . SER A 1 222 ? 57.659 10.656 -91.678 1.00 95.62 222 SER A N 1
ATOM 1807 C CA . SER A 1 222 ? 57.869 11.926 -92.381 1.00 95.62 222 SER A CA 1
ATOM 1808 C C . SER A 1 222 ? 59.334 12.147 -92.768 1.00 95.62 222 SER A C 1
ATOM 1810 O O . SER A 1 222 ? 59.597 12.643 -93.862 1.00 95.62 222 SER A O 1
ATOM 1812 N N . LEU A 1 223 ? 60.284 11.805 -91.889 1.00 95.31 223 LEU A N 1
ATOM 1813 C CA . LEU A 1 223 ? 61.720 11.906 -92.169 1.00 95.31 223 LEU A CA 1
ATOM 1814 C C . LEU A 1 223 ? 62.163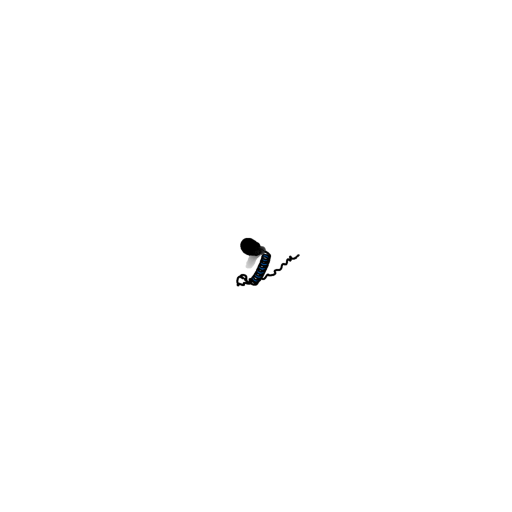 10.882 -93.219 1.00 95.31 223 LEU A C 1
ATOM 1816 O O . LEU A 1 223 ? 62.900 11.243 -94.130 1.00 95.31 223 LEU A O 1
ATOM 1820 N N . GLU A 1 224 ? 61.687 9.638 -93.127 1.00 95.12 224 GLU A N 1
ATOM 1821 C CA . GLU A 1 224 ? 61.926 8.598 -94.138 1.00 95.12 224 GLU A CA 1
ATOM 1822 C C . GLU A 1 224 ? 61.380 9.033 -95.505 1.00 95.12 224 GLU A C 1
ATOM 1824 O O . GLU A 1 224 ? 62.102 8.985 -96.497 1.00 95.12 224 GLU A O 1
ATOM 1829 N N . HIS A 1 225 ? 60.155 9.568 -95.552 1.00 94.62 225 HIS A N 1
ATOM 1830 C CA . HIS A 1 225 ? 59.569 10.106 -96.781 1.00 94.62 225 HIS A CA 1
ATOM 1831 C C . HIS A 1 225 ? 60.380 11.275 -97.364 1.00 94.62 225 HIS A C 1
ATOM 1833 O O . HIS A 1 225 ? 60.582 11.345 -98.577 1.00 94.62 225 HIS A O 1
ATOM 1839 N N . GLN A 1 226 ? 60.858 12.193 -96.518 1.00 94.75 226 GLN A N 1
ATOM 1840 C CA . GLN A 1 226 ? 61.691 13.315 -96.951 1.00 94.75 226 GLN A CA 1
ATOM 1841 C C . GLN A 1 226 ? 63.051 12.837 -97.484 1.00 94.75 226 GLN A C 1
ATOM 1843 O O . GLN A 1 226 ? 63.477 13.299 -98.541 1.00 94.75 226 GLN A O 1
ATOM 1848 N N . ALA A 1 227 ? 63.693 11.879 -96.812 1.00 94.00 227 ALA A N 1
ATOM 1849 C CA . ALA A 1 227 ? 64.945 11.276 -97.264 1.00 94.00 227 ALA A CA 1
ATOM 1850 C C . ALA A 1 227 ? 64.773 10.526 -98.597 1.00 94.00 227 ALA A C 1
ATOM 1852 O O . ALA A 1 227 ? 65.602 10.663 -99.494 1.00 94.00 227 ALA A O 1
ATOM 1853 N N . ASP A 1 228 ? 63.673 9.786 -98.772 1.00 93.06 228 ASP A N 1
ATOM 1854 C CA . ASP A 1 228 ? 63.339 9.127 -100.039 1.00 93.06 228 ASP A CA 1
ATOM 1855 C C . ASP A 1 228 ? 63.097 10.132 -101.167 1.00 93.06 228 ASP A C 1
ATOM 1857 O O . ASP A 1 228 ? 63.567 9.935 -102.289 1.00 93.06 228 ASP A O 1
ATOM 1861 N N . LYS A 1 229 ? 62.406 11.238 -100.874 1.00 93.81 229 LYS A N 1
ATOM 1862 C CA . LYS A 1 229 ? 62.204 12.336 -101.823 1.00 93.81 229 LYS A CA 1
ATOM 1863 C C . LYS A 1 229 ? 63.532 12.982 -102.223 1.00 93.81 229 LYS A C 1
ATOM 1865 O O . LYS A 1 229 ? 63.739 13.242 -103.406 1.00 93.81 229 LYS A O 1
ATOM 1870 N N . GLU A 1 230 ? 64.427 13.232 -101.271 1.00 93.19 230 GLU A N 1
ATOM 1871 C CA . GLU A 1 230 ? 65.768 13.773 -101.531 1.00 93.19 230 GLU A CA 1
ATOM 1872 C C . GLU A 1 230 ? 66.623 12.808 -102.356 1.00 93.19 230 GLU A C 1
ATOM 1874 O O . GLU A 1 230 ? 67.244 13.230 -103.332 1.00 93.19 230 GLU A O 1
ATOM 1879 N N . ARG A 1 231 ? 66.588 11.508 -102.038 1.00 93.31 231 ARG A N 1
ATOM 1880 C CA . ARG A 1 231 ? 67.240 10.460 -102.832 1.00 93.31 231 ARG A CA 1
ATOM 1881 C C . ARG A 1 231 ? 66.711 10.434 -104.264 1.00 93.31 231 ARG A C 1
ATOM 1883 O O . ARG A 1 231 ? 67.508 10.456 -105.195 1.00 93.31 231 ARG A O 1
ATOM 1890 N N . LEU A 1 232 ? 65.392 10.451 -104.452 1.00 92.00 232 LEU A N 1
ATOM 1891 C CA . LEU A 1 232 ? 64.778 10.463 -105.781 1.00 92.00 232 LEU A CA 1
ATOM 1892 C C . LEU A 1 232 ? 65.151 11.727 -106.570 1.00 92.00 232 LEU A C 1
ATOM 1894 O O . LEU A 1 232 ? 65.406 11.652 -107.769 1.00 92.00 232 LEU A O 1
ATOM 1898 N N . LEU A 1 233 ? 65.207 12.890 -105.913 1.00 92.94 233 LEU A N 1
ATOM 1899 C CA . LEU A 1 233 ? 65.672 14.133 -106.533 1.00 92.94 233 LEU A CA 1
ATOM 1900 C C . LEU A 1 233 ? 67.146 14.044 -106.952 1.00 92.94 233 LEU A C 1
ATOM 1902 O O . LEU A 1 233 ? 67.480 14.480 -108.053 1.00 92.94 233 LEU A O 1
ATOM 1906 N N . ALA A 1 234 ? 68.010 13.459 -106.118 1.00 91.94 234 ALA A N 1
ATOM 1907 C CA . ALA A 1 234 ? 69.418 13.240 -106.440 1.00 91.94 234 ALA A CA 1
ATOM 1908 C C . ALA A 1 234 ? 69.597 12.253 -107.608 1.00 91.94 234 ALA A C 1
ATOM 1910 O O . ALA A 1 234 ? 70.357 12.536 -108.533 1.00 91.94 234 ALA A O 1
ATOM 1911 N N . GLU A 1 235 ? 68.855 11.140 -107.614 1.00 91.62 235 GLU A N 1
ATOM 1912 C CA . GLU A 1 235 ? 68.824 10.177 -108.724 1.00 91.62 235 GLU A CA 1
ATOM 1913 C C . GLU A 1 235 ? 68.335 10.841 -110.021 1.00 91.62 235 GLU A C 1
ATOM 1915 O O . GLU A 1 235 ? 68.964 10.702 -111.071 1.00 91.62 235 GLU A O 1
ATOM 1920 N N . MET A 1 236 ? 67.261 11.636 -109.955 1.00 91.25 236 MET A N 1
ATOM 1921 C CA . MET A 1 236 ? 66.761 12.423 -111.088 1.00 91.25 236 MET A CA 1
ATOM 1922 C C . MET A 1 236 ? 67.812 13.401 -111.621 1.00 91.25 236 MET A C 1
ATOM 1924 O O . MET A 1 236 ? 67.969 13.527 -112.837 1.00 91.25 236 MET A O 1
ATOM 1928 N N . GLU A 1 237 ? 68.540 14.094 -110.745 1.00 90.81 237 GLU A N 1
ATOM 1929 C CA . GLU A 1 237 ? 69.599 15.018 -111.152 1.00 90.81 237 GLU A CA 1
ATOM 1930 C C . GLU A 1 237 ? 70.786 14.277 -111.784 1.00 90.81 237 GLU A C 1
ATOM 1932 O O . GLU A 1 237 ? 71.281 14.68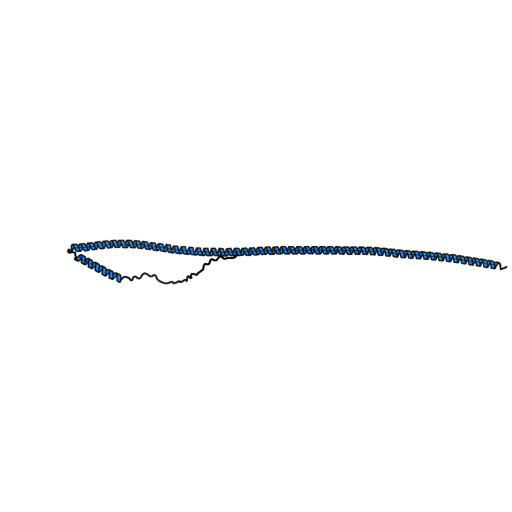1 -112.837 1.00 90.81 237 GLU A O 1
ATOM 1937 N N . GLN A 1 238 ? 71.179 13.127 -111.234 1.00 89.12 238 GLN A N 1
ATOM 1938 C CA . GLN A 1 238 ? 72.203 12.265 -111.823 1.00 89.12 238 GLN A CA 1
ATOM 1939 C C . GLN A 1 238 ? 71.802 11.764 -113.220 1.00 89.12 238 GLN A C 1
ATOM 1941 O O . GLN A 1 238 ? 72.618 11.793 -114.148 1.00 89.12 238 GLN A O 1
ATOM 1946 N N . VAL A 1 239 ? 70.542 11.357 -113.410 1.00 90.25 239 VAL A N 1
ATOM 1947 C CA . VAL A 1 239 ? 70.001 10.973 -114.725 1.00 90.25 239 VAL A CA 1
ATOM 1948 C C . VAL A 1 239 ? 70.034 12.151 -115.700 1.00 90.25 239 VAL A C 1
ATOM 1950 O O . VAL A 1 239 ? 70.447 11.966 -116.847 1.00 90.25 239 VAL A O 1
ATOM 1953 N N . LYS A 1 240 ? 69.674 13.372 -115.274 1.00 89.19 240 LYS A N 1
ATOM 1954 C CA . LYS A 1 240 ? 69.782 14.574 -116.124 1.00 89.19 240 LYS A CA 1
ATOM 1955 C C . LYS A 1 240 ? 71.219 14.850 -116.556 1.00 89.19 240 LYS A C 1
ATOM 1957 O O . LYS A 1 240 ? 71.445 15.095 -117.740 1.00 89.19 240 LYS A O 1
ATOM 1962 N N . VAL A 1 241 ? 72.182 14.793 -115.632 1.00 90.12 241 VAL A N 1
ATOM 1963 C CA . VAL A 1 241 ? 73.610 14.987 -115.943 1.00 90.12 241 VAL A CA 1
ATOM 1964 C C . VAL A 1 241 ? 74.079 13.937 -116.946 1.00 90.12 241 VAL A C 1
ATOM 1966 O O . VAL A 1 241 ? 74.709 14.273 -117.947 1.00 90.12 241 VAL A O 1
ATOM 1969 N N . THR A 1 242 ? 73.706 12.677 -116.731 1.00 88.38 242 THR A N 1
ATOM 1970 C CA . THR A 1 242 ? 74.064 11.569 -117.622 1.00 88.38 242 THR A CA 1
ATOM 1971 C C . THR A 1 242 ? 73.449 11.760 -119.017 1.00 88.38 242 THR A C 1
ATOM 1973 O O . THR A 1 242 ? 74.134 11.614 -120.027 1.00 88.38 242 THR A O 1
ATOM 1976 N N . LEU A 1 243 ? 72.177 12.168 -119.105 1.00 87.44 243 LEU A N 1
ATOM 1977 C CA . LEU A 1 243 ? 71.517 12.515 -120.371 1.00 87.44 243 LEU A CA 1
ATOM 1978 C C . LEU A 1 243 ? 72.200 13.690 -121.082 1.00 87.44 243 LEU A C 1
ATOM 1980 O O . LEU A 1 243 ? 72.347 13.657 -122.303 1.00 87.44 243 LEU A O 1
ATOM 1984 N N . ALA A 1 244 ? 72.628 14.719 -120.347 1.00 86.00 244 ALA A N 1
ATOM 1985 C CA . ALA A 1 244 ? 73.367 15.847 -120.909 1.00 86.00 244 ALA A CA 1
ATOM 1986 C C . ALA A 1 244 ? 74.736 15.413 -121.458 1.00 86.00 244 ALA A C 1
ATOM 1988 O O . ALA A 1 244 ? 75.097 15.814 -122.563 1.00 86.00 244 ALA A O 1
ATOM 1989 N N . GLN A 1 245 ? 75.456 14.540 -120.747 1.00 85.31 245 GLN A N 1
ATOM 1990 C CA . GLN A 1 245 ? 76.707 13.941 -121.223 1.00 85.31 245 GLN A CA 1
ATOM 1991 C C . GLN A 1 245 ? 76.493 13.098 -122.487 1.00 85.31 245 GLN A C 1
ATOM 1993 O O . GLN A 1 245 ? 77.239 13.250 -123.453 1.00 85.31 245 GLN A O 1
ATOM 1998 N N . TYR A 1 246 ? 75.451 12.258 -122.529 1.00 83.94 246 TYR A N 1
ATOM 1999 C CA . TYR A 1 246 ? 75.099 11.506 -123.738 1.00 83.94 246 TYR A CA 1
ATOM 2000 C C . TYR A 1 246 ? 74.750 12.434 -124.907 1.00 83.94 246 TYR A C 1
ATOM 2002 O O . TYR A 1 246 ? 75.213 12.201 -126.020 1.00 83.94 246 TYR A O 1
ATOM 2010 N N . ARG A 1 247 ? 73.994 13.516 -124.673 1.00 84.19 247 ARG A N 1
ATOM 2011 C CA . ARG A 1 247 ? 73.700 14.530 -125.701 1.00 84.19 247 ARG A CA 1
ATOM 2012 C C . ARG A 1 247 ? 74.963 15.217 -126.217 1.00 84.19 247 ARG A C 1
ATOM 2014 O O . ARG A 1 247 ? 75.110 15.342 -127.428 1.00 84.19 247 ARG A O 1
ATOM 2021 N N . ALA A 1 248 ? 75.869 15.624 -125.328 1.00 81.38 248 ALA A N 1
ATOM 2022 C CA . ALA A 1 248 ? 77.148 16.219 -125.711 1.00 81.38 248 ALA A CA 1
ATOM 2023 C C . ALA A 1 248 ? 77.980 15.245 -126.557 1.00 81.38 248 ALA A C 1
ATOM 2025 O O . ALA A 1 248 ? 78.492 15.624 -127.605 1.00 81.38 248 ALA A O 1
ATOM 2026 N N . LYS A 1 249 ? 78.023 13.966 -126.170 1.00 82.62 249 LYS A N 1
ATOM 2027 C CA . LYS A 1 249 ? 78.718 12.920 -126.927 1.00 82.62 249 LYS A CA 1
ATOM 2028 C C . LYS A 1 249 ? 78.091 12.658 -128.298 1.00 82.62 249 LYS A C 1
ATOM 2030 O O . LYS A 1 249 ? 78.815 12.445 -129.264 1.00 82.62 249 LYS A O 1
ATOM 2035 N N . ILE A 1 250 ? 76.762 12.710 -128.411 1.00 80.31 250 ILE A N 1
ATOM 2036 C CA . ILE A 1 250 ? 76.065 12.646 -129.705 1.00 80.31 250 ILE A CA 1
ATOM 2037 C C . ILE A 1 250 ? 76.429 13.858 -130.572 1.00 80.31 250 ILE A C 1
ATOM 2039 O O . ILE A 1 250 ? 76.744 13.670 -131.743 1.00 80.31 250 ILE A O 1
ATOM 2043 N N . MET A 1 251 ? 76.445 15.076 -130.017 1.00 79.50 251 MET A N 1
ATOM 2044 C CA . MET A 1 251 ? 76.879 16.274 -130.753 1.00 79.50 251 MET A CA 1
ATOM 2045 C C . MET A 1 251 ? 78.340 16.180 -131.208 1.00 79.50 251 MET A C 1
ATOM 2047 O O . MET A 1 251 ? 78.653 16.572 -132.325 1.00 79.50 251 MET A O 1
ATOM 2051 N N . GLU A 1 252 ? 79.233 15.635 -130.384 1.00 76.56 252 GLU A N 1
ATOM 2052 C CA . GLU A 1 252 ? 80.647 15.440 -130.724 1.00 76.56 252 GLU A CA 1
ATOM 2053 C C . GLU A 1 252 ? 80.830 14.384 -131.832 1.00 76.56 252 GLU A C 1
ATOM 2055 O O . GLU A 1 252 ? 81.589 14.585 -132.784 1.00 76.56 252 GLU A O 1
ATOM 2060 N N . LEU A 1 253 ? 80.067 13.286 -131.778 1.00 75.25 253 LEU A N 1
ATOM 2061 C CA . LEU A 1 253 ? 80.003 12.291 -132.854 1.00 75.25 253 LEU A CA 1
ATOM 2062 C C . LEU A 1 253 ? 79.437 12.892 -134.153 1.00 75.25 253 LEU A C 1
ATOM 2064 O O . LEU A 1 253 ? 79.997 12.678 -135.222 1.00 75.25 253 LEU A O 1
ATOM 2068 N N . GLN A 1 254 ? 78.393 13.718 -134.080 1.00 71.31 254 GLN A N 1
ATOM 2069 C CA . GLN A 1 254 ? 77.859 14.444 -135.240 1.00 71.31 254 GLN A CA 1
ATOM 2070 C C . GLN A 1 254 ? 78.851 15.485 -135.787 1.00 71.31 254 GLN A C 1
ATOM 2072 O O . GLN A 1 254 ? 78.970 15.654 -137.002 1.00 71.31 254 GLN A O 1
ATOM 2077 N N . GLY A 1 255 ? 79.608 16.156 -134.916 1.00 66.44 255 GLY A N 1
ATOM 2078 C CA . GLY A 1 255 ? 80.691 17.073 -135.279 1.00 66.44 255 GLY A CA 1
ATOM 2079 C C . GLY A 1 255 ? 81.856 16.365 -135.978 1.00 66.44 255 GLY A C 1
ATOM 2080 O O . GLY A 1 255 ? 82.424 16.870 -136.946 1.00 66.44 255 GLY A O 1
ATOM 2081 N N . THR A 1 256 ? 82.187 15.149 -135.545 1.00 63.44 256 THR A N 1
ATOM 2082 C CA . THR A 1 256 ? 83.216 14.325 -136.195 1.00 63.44 256 THR A CA 1
ATOM 2083 C C . THR A 1 256 ? 82.723 13.695 -137.504 1.00 63.44 256 THR A C 1
ATOM 2085 O O . THR A 1 256 ? 83.507 13.596 -138.445 1.00 63.44 256 THR A O 1
ATOM 2088 N N . GLU A 1 257 ? 81.438 13.351 -137.632 1.00 59.12 257 GLU A N 1
ATOM 2089 C CA . GLU A 1 257 ? 80.806 12.910 -138.891 1.00 59.12 257 GLU A CA 1
ATOM 2090 C C . GLU A 1 257 ? 80.734 14.034 -139.939 1.00 59.12 257 GLU A C 1
ATOM 2092 O O . GLU A 1 257 ? 81.021 13.816 -141.117 1.00 59.12 257 GLU A O 1
ATOM 2097 N N . THR A 1 258 ? 80.408 15.259 -139.519 1.00 57.41 258 THR A N 1
ATOM 2098 C CA . THR A 1 258 ? 80.402 16.448 -140.392 1.00 57.41 258 THR A CA 1
ATOM 2099 C C . THR A 1 258 ? 81.814 16.872 -140.797 1.00 57.41 258 THR A C 1
ATOM 2101 O O . THR A 1 258 ? 82.034 17.196 -141.962 1.00 57.41 258 THR A O 1
ATOM 2104 N N . SER A 1 259 ? 82.798 16.762 -139.898 1.00 54.94 259 SER A N 1
ATOM 2105 C CA . SER A 1 259 ? 84.217 16.966 -140.232 1.00 54.94 259 SER A CA 1
ATOM 2106 C C . SER A 1 259 ? 84.735 15.903 -141.208 1.00 54.94 259 SER A C 1
ATOM 2108 O O . SER A 1 259 ? 85.441 16.235 -142.154 1.00 54.94 259 SER A O 1
ATOM 2110 N N . LYS A 1 260 ? 84.331 14.632 -141.052 1.00 55.06 260 LYS A N 1
ATOM 2111 C CA . LYS A 1 260 ? 84.627 13.573 -142.032 1.00 55.06 260 LYS A CA 1
ATOM 2112 C C . LYS A 1 260 ? 83.917 13.825 -143.367 1.00 55.06 260 LYS A C 1
ATOM 2114 O O . LYS A 1 260 ? 84.551 13.684 -144.401 1.00 55.06 260 LYS A O 1
ATOM 2119 N N . SER A 1 261 ? 82.665 14.290 -143.375 1.00 53.06 261 SER A N 1
ATOM 2120 C CA . SER A 1 261 ? 81.955 14.673 -144.612 1.00 53.06 261 SER A CA 1
ATOM 2121 C C . SER A 1 261 ? 82.569 15.883 -145.326 1.00 53.06 261 SER A C 1
ATOM 2123 O O . SER A 1 261 ? 82.468 15.972 -146.546 1.00 53.06 261 SER A O 1
ATOM 2125 N N . SER A 1 262 ? 83.230 16.791 -144.601 1.00 49.56 262 SER A N 1
ATOM 2126 C CA . SER A 1 262 ? 83.958 17.925 -145.189 1.00 49.56 262 SER A CA 1
ATOM 2127 C C . SER A 1 262 ? 85.333 17.545 -145.754 1.00 49.56 262 SER A C 1
ATOM 2129 O O . SER A 1 262 ? 85.890 18.323 -146.517 1.00 49.56 262 SER A O 1
ATOM 2131 N N . VAL A 1 263 ? 85.875 16.370 -145.409 1.00 52.06 263 VAL A N 1
ATOM 2132 C CA . VAL A 1 263 ? 87.121 15.816 -145.983 1.00 52.06 263 VAL A CA 1
ATOM 2133 C C . VAL A 1 263 ? 86.838 14.942 -147.223 1.00 52.06 263 VAL A C 1
ATOM 2135 O O . VAL A 1 263 ? 87.756 14.619 -147.963 1.00 52.06 263 VAL A O 1
ATOM 2138 N N . TYR A 1 264 ? 85.568 14.613 -147.500 1.00 45.47 264 TYR A N 1
ATOM 2139 C CA . TYR A 1 264 ? 85.120 13.889 -148.706 1.00 45.47 264 TYR A CA 1
ATOM 2140 C C . TYR A 1 264 ? 84.381 14.773 -149.729 1.00 45.47 264 TYR A C 1
ATOM 2142 O O . TYR A 1 264 ? 83.717 14.260 -150.630 1.00 45.47 264 TYR A O 1
ATOM 2150 N N . LYS A 1 265 ? 84.471 16.098 -149.599 1.00 42.06 265 LYS A N 1
ATOM 2151 C CA . LYS A 1 265 ? 84.026 17.041 -150.629 1.00 42.06 265 LYS A CA 1
ATOM 2152 C C . LYS A 1 265 ? 85.194 17.939 -151.010 1.00 42.06 265 LYS A C 1
ATOM 2154 O O . LYS A 1 265 ? 85.388 18.992 -150.409 1.00 42.06 265 LYS A O 1
ATOM 2159 N N . ASP A 1 266 ? 85.961 17.413 -151.961 1.00 44.72 266 ASP A N 1
ATOM 2160 C CA . ASP A 1 266 ? 86.780 18.164 -152.914 1.00 44.72 266 ASP A CA 1
ATOM 2161 C C . ASP A 1 266 ? 86.029 19.376 -153.496 1.00 44.72 266 ASP A C 1
ATOM 2163 O O . ASP A 1 266 ? 84.796 19.263 -153.726 1.00 44.72 266 ASP A O 1
#

pLDDT: mean 84.58, std 21.35, range [30.95, 98.69]

InterPro domains:
  IPR026183 Taxilin family [PF09728] (47-259)
  IPR026183 Taxilin family [PTHR16127] (5-259)

Radius of gyration: 89.94 Å; chains: 1; bounding box: 156×45×262 Å

Foldseek 3Di:
DDDDDDDDDDDDDDDDDDDDDDDDDDDPDDPPDDPVVVVVVVVVVVVVVVVLVVVLVPDDDPVVSVVSVVVVVVVVVVVVVVVVVVVVVVVVVVVVVVVVVVVVVVVVVVVVVVVVVVVVVVVVVVVVVVVVVVVVVVVVVVVVVVVVVVVVVVVVVVVVVVVVVVVVVVVVVVVVVVVVVVVVVVVVVVVVVVVVVVVVVVVVVVVVVVVVVVVVVVVVVVVVVVVVVVVVVVVVVVVVVVVVVVVVVVVVVVVVVVVVVVVVPD

Sequence (266 aa):
MEAATEDTQKESTENVQSNNTATESTPTPPLEVKKGKRDDRSRRDDKNVEQFMKSLNSVPTLEEKLSLVCKKYVQTADDNKKMQFYIKQSDKRHAMLLKEKEQLQLEFNKTILVKSKLENLCRELQKQNKAIKEESLLKIREEEERRKETQAKFQNTLTEITAMLQQNNEKNAKLRDDNISMSEKFKSVVQQYQLREQQVDKMAKQMALESQLSDAKMQKASLEHQADKERLLAEMEQVKVTLAQYRAKIMELQGTETSKSSVYKD